Protein AF-A0A7R9AI37-F1 (afdb_monomer_lite)

Organism: NCBI:txid69355

pLDDT: mean 87.1, std 15.14, range [28.59, 98.81]

Sequence (364 aa):
PASNDGCPVKKADFKEEAVKATQALQNLEFDSGKSTIRAEGQAKLDAAASIIKANTGKYMISGHTDNTGSAALNQKLSQARAQAVVKALESRGVESGRLLAKGFGSSKPIADNKTAEGKQQNRRVEVGALSDEEYQQNMVAPSTKPALYNVNMAKKKIQRFKENETFKHLFQPNREDILSGFSLKSKWNKAVFKNDFPIILELGCGKGEYTIEMAKKHPEYNFIGIDLKGARLWRGAKSVQEESLKNVAFIRTQIELIEYLFFEQEISEIWITFPDPQIKYRRAKHRLTHPFFLEKYKKILKTDGVIHLKTDSDFLYGYTHGIIQEKNYTVLLTSHNIYHPDAKNIPEYVTEIKTFYENKFLSK

Secondary structure (DSSP, 8-state):
--SSTT-------HHHHHHHHHHHTTT--B-TTS-PBPGGGHHHHHHHHHHHHTS--EEEEEE---S-S-HHHHHHHHHHHHHHHHHHHHTTT--TTSEEEEE-TTSS-SS-TTSHHHHHHHS-EEEEEE-HHHHHHHHSS-S---S---HHHHHHHHHHHHHHTT-TTEE---HHHHHHH-TTTTTHIIIIISS-PPEEEEET-TTTHHHHHHHHH-TTSEEEEE-S-HHHHHHHHHHHHHTT-SSEEEE-S-GGGHHHHS-TT-EEEEEEES-----SGGGGGGSTTSHHHHHHHHHHEEEEEEEEEE-S-HHHHHHHHHHHHHTT---S---S-TT-TT-TTS-HHHHH---HHHHHHHT-

Radius of gyration: 26.37 Å; chains: 1; bounding box: 70×53×73 Å

InterPro domains:
  IPR003358 tRNA (guanine-N-7) methyltransferase, Trmb type [PF02390] (198-363)
  IPR003358 tRNA (guanine-N-7) methyltransferase, Trmb type [PS51625] (154-364)
  IPR003358 tRNA (guanine-N-7) methyltransferase, Trmb type [TIGR00091] (184-355)
  IPR006664 Outer membrane protein, bacterial [PR01021] (30-52)
  IPR006664 Outer membrane protein, bacterial [PR01021] (59-74)
  IPR006664 Outer membrane protein, bacterial [PR01021] (74-90)
  IPR006665 OmpA-like domain [PF00691] (30-123)
  IPR006665 OmpA-like domain [PS51123] (17-133)
  IPR006665 OmpA-like domain [cd07185] (27-127)
  IPR006690 Outer membrane protein, OmpA-like, conserved site [PS01068] (61-105)
  IPR029063 S-adenosyl-L-methionine-dependent methyltransferase superfamily [G3DSA:3.40.50.150] (155-364)
  IPR029063 S-adenosyl-L-methionine-dependent methyltransferase superfamily [SSF53335] (195-344)
  IPR036737 OmpA-like domain superfamily [G3DSA:3.30.1330.60] (9-137)
  IPR036737 OmpA-like domain superfamily [SSF103088] (23-127)
  IPR050330 Bacterial Outer Membrane Structural/Functional [PTHR30329] (30-127)
  IPR055361 tRNA (guanine-N(7)-)-methyltransferase TrmB, bacteria [MF_01057] (159-364)

Structure (mmCIF, N/CA/C/O backbone):
data_AF-A0A7R9AI37-F1
#
_entry.id   AF-A0A7R9AI37-F1
#
loop_
_atom_site.group_PDB
_atom_site.id
_atom_site.type_symbol
_atom_site.label_atom_id
_atom_site.label_alt_id
_atom_site.label_comp_id
_atom_site.label_asym_id
_atom_site.label_entity_id
_atom_site.label_seq_id
_atom_site.pdbx_PDB_ins_code
_atom_site.Cartn_x
_atom_site.Cartn_y
_atom_site.Cartn_z
_atom_site.occupancy
_atom_site.B_iso_or_equiv
_atom_site.auth_seq_id
_atom_site.auth_comp_id
_atom_site.auth_asym_id
_atom_site.auth_atom_id
_atom_site.pdbx_PDB_model_num
ATOM 1 N N . PRO A 1 1 ? -42.302 20.512 21.696 1.00 38.81 1 PRO A N 1
ATOM 2 C CA . PRO A 1 1 ? -43.107 19.752 22.684 1.00 38.81 1 PRO A CA 1
ATOM 3 C C . PRO A 1 1 ? -43.599 20.685 23.795 1.00 38.81 1 PRO A C 1
ATOM 5 O O . PRO A 1 1 ? -42.813 21.496 24.274 1.00 38.81 1 PRO A O 1
ATOM 8 N N . ALA A 1 2 ? -44.879 20.592 24.162 1.00 43.53 2 ALA A N 1
ATOM 9 C CA . ALA A 1 2 ? -45.576 21.454 25.126 1.00 43.53 2 ALA A CA 1
ATOM 10 C C . ALA A 1 2 ? -45.174 21.215 26.602 1.00 43.53 2 ALA A C 1
ATOM 12 O O . ALA A 1 2 ? -45.991 21.355 27.500 1.00 43.53 2 ALA A O 1
ATOM 13 N N . SER A 1 3 ? -43.927 20.813 26.857 1.00 55.19 3 SER A N 1
ATOM 14 C CA . SER A 1 3 ? -43.455 20.379 28.176 1.00 55.19 3 SER A CA 1
ATOM 15 C C . SER A 1 3 ? -42.359 21.271 28.773 1.00 55.19 3 SER A C 1
ATOM 17 O O . SER A 1 3 ? -41.694 20.832 29.704 1.00 55.19 3 SER A O 1
ATOM 19 N N . ASN A 1 4 ? -42.093 22.464 28.215 1.00 50.12 4 ASN A N 1
ATOM 20 C CA . ASN A 1 4 ? -41.015 23.344 28.701 1.00 50.12 4 ASN A CA 1
ATOM 21 C C . ASN A 1 4 ? -41.246 24.855 28.463 1.00 50.12 4 ASN A C 1
ATOM 23 O O . ASN A 1 4 ? -40.293 25.562 28.141 1.00 50.12 4 ASN A O 1
ATOM 27 N N . ASP A 1 5 ? -42.495 25.334 28.532 1.00 56.25 5 ASP A N 1
ATOM 28 C CA . ASP A 1 5 ? -42.861 26.771 28.551 1.00 56.25 5 ASP A CA 1
ATOM 29 C C . ASP A 1 5 ? -42.074 27.693 27.598 1.00 56.25 5 ASP A C 1
ATOM 31 O O . ASP A 1 5 ? -41.648 28.787 27.957 1.00 56.25 5 ASP A O 1
ATOM 35 N N . GLY A 1 6 ? -41.822 27.245 26.363 1.00 50.06 6 GLY A N 1
ATOM 36 C CA . GLY A 1 6 ? -41.127 28.052 25.352 1.00 50.06 6 GLY A CA 1
ATOM 37 C C . GLY A 1 6 ? -39.654 28.374 25.651 1.00 50.06 6 GLY A C 1
ATOM 38 O O . GLY A 1 6 ? -39.009 29.026 24.831 1.00 50.06 6 GLY A O 1
ATOM 39 N N . CYS A 1 7 ? -39.080 27.888 26.756 1.00 43.91 7 CYS A N 1
ATOM 40 C CA . CYS A 1 7 ? -37.650 27.992 27.023 1.00 43.91 7 CYS A CA 1
ATOM 41 C C . CYS A 1 7 ? -36.895 26.964 26.161 1.00 43.91 7 CYS A C 1
ATOM 43 O O . CYS A 1 7 ? -37.205 25.766 26.235 1.00 43.91 7 CYS A O 1
ATOM 45 N N . PRO A 1 8 ? -35.890 27.369 25.356 1.00 46.00 8 PRO A N 1
ATOM 46 C CA . PRO A 1 8 ? -35.072 26.414 24.622 1.00 46.00 8 PRO A CA 1
ATOM 47 C C . PRO A 1 8 ? -34.453 25.440 25.625 1.00 46.00 8 PRO A C 1
ATOM 49 O O . PRO A 1 8 ? -33.781 25.859 26.568 1.00 46.00 8 PRO A O 1
ATOM 52 N N . VAL A 1 9 ? -34.706 24.139 25.440 1.00 47.88 9 VAL A N 1
ATOM 53 C CA . VAL A 1 9 ? -34.041 23.078 26.207 1.00 47.88 9 VAL A CA 1
ATOM 54 C C . VAL A 1 9 ? -32.547 23.368 26.117 1.00 47.88 9 VAL A C 1
ATOM 56 O O . VAL A 1 9 ? -31.990 23.338 25.016 1.00 47.88 9 VAL A O 1
ATOM 59 N N . LYS A 1 10 ? -31.915 23.734 27.243 1.00 46.91 10 LYS A N 1
ATOM 60 C CA . LYS A 1 10 ? -30.469 23.974 27.287 1.00 46.91 10 LYS A CA 1
ATOM 61 C C . LYS A 1 10 ? -29.814 22.726 26.712 1.00 46.91 10 LYS A C 1
ATOM 63 O O . LYS A 1 10 ? -29.922 21.652 27.300 1.00 46.91 10 LYS A O 1
ATOM 68 N N . LYS A 1 11 ? -29.196 22.850 25.533 1.00 51.25 11 LYS A N 1
ATOM 69 C CA . LYS A 1 11 ? -28.395 21.768 24.959 1.00 51.25 11 LYS A CA 1
ATOM 70 C C . LYS A 1 11 ? -27.376 21.382 26.026 1.00 51.25 11 LYS A C 1
ATOM 72 O O . LYS A 1 11 ? -26.639 22.252 26.484 1.00 51.25 11 LYS A O 1
ATOM 77 N N . ALA A 1 12 ? -27.401 20.122 26.455 1.00 60.91 12 ALA A N 1
ATOM 78 C CA . ALA A 1 12 ? -26.495 19.631 27.481 1.00 60.91 12 ALA A CA 1
ATOM 79 C C . ALA A 1 12 ? -25.046 19.921 27.063 1.00 60.91 12 ALA A C 1
ATOM 81 O O . ALA A 1 12 ? -24.678 19.663 25.910 1.00 60.91 12 ALA A O 1
ATOM 82 N N . ASP A 1 13 ? -24.241 20.477 27.974 1.00 78.94 13 ASP A N 1
ATOM 83 C CA . ASP A 1 13 ? -22.815 20.662 27.724 1.00 78.94 13 ASP A CA 1
ATOM 84 C C . ASP A 1 13 ? -22.184 19.275 27.596 1.00 78.94 13 ASP A C 1
ATOM 86 O O . ASP A 1 13 ? -22.127 18.486 28.541 1.00 78.94 13 ASP A O 1
ATOM 90 N N . PHE A 1 14 ? -21.722 18.957 26.392 1.00 82.62 14 PHE A N 1
ATOM 91 C CA . PHE A 1 14 ? -21.169 17.651 26.076 1.00 82.62 14 PHE A CA 1
ATOM 92 C C . PHE A 1 14 ? -19.948 17.309 26.946 1.00 82.62 14 PHE A C 1
ATOM 94 O O . PHE A 1 14 ? -19.670 16.121 27.120 1.00 82.62 14 PHE A O 1
ATOM 101 N N . LYS A 1 15 ? -19.261 18.303 27.539 1.00 87.44 15 LYS A N 1
ATOM 102 C CA . LYS A 1 15 ? -18.198 18.086 28.535 1.00 87.44 15 LYS A CA 1
ATOM 103 C C . LYS A 1 15 ? -18.737 17.541 29.854 1.00 87.44 15 LYS A C 1
ATOM 105 O O . LYS A 1 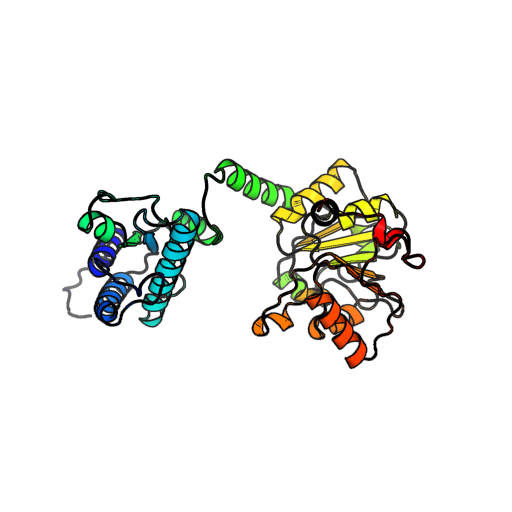15 ? -18.172 16.582 30.376 1.00 87.44 15 LYS A O 1
ATOM 110 N N . GLU A 1 16 ? -19.833 18.092 30.367 1.00 89.38 16 GLU A N 1
ATOM 111 C CA . GLU A 1 16 ? -20.480 17.585 31.583 1.00 89.38 16 GLU A CA 1
ATOM 112 C C . GLU A 1 16 ? -21.036 16.173 31.366 1.00 89.38 16 GLU A C 1
ATOM 114 O O . GLU A 1 16 ? -20.863 15.291 32.209 1.00 89.38 16 GLU A O 1
ATOM 119 N N . GLU A 1 17 ? -21.629 15.916 30.198 1.00 91.44 17 GLU A N 1
ATOM 120 C CA . GLU A 1 17 ? -22.128 14.580 29.851 1.00 91.44 17 GLU A CA 1
ATOM 121 C C . GLU A 1 17 ? -20.995 13.546 29.727 1.00 91.44 17 GLU A C 1
ATOM 123 O O . GLU A 1 17 ? -21.189 12.378 30.059 1.00 91.44 17 GLU A O 1
ATOM 128 N N . ALA A 1 18 ? -19.780 13.955 29.338 1.00 92.62 18 ALA A N 1
ATOM 129 C CA . ALA A 1 18 ? -18.610 13.071 29.357 1.00 92.62 18 ALA A CA 1
ATOM 130 C C . ALA A 1 18 ? -18.274 12.600 30.785 1.00 92.62 18 ALA A C 1
ATOM 132 O O . ALA A 1 18 ? -17.989 11.421 31.019 1.00 92.62 18 ALA A O 1
ATOM 133 N N . VAL A 1 19 ? -18.354 13.511 31.760 1.00 92.44 19 VAL A N 1
ATOM 134 C CA . VAL A 1 19 ? -18.116 13.201 33.177 1.00 92.44 19 VAL A CA 1
ATOM 135 C C . VAL A 1 19 ? -19.189 12.246 33.700 1.00 92.44 19 VAL A C 1
ATOM 137 O O . VAL A 1 19 ? -18.852 11.221 34.295 1.00 92.44 19 VAL A O 1
ATOM 140 N N . LYS A 1 20 ? -20.468 12.511 33.408 1.00 94.38 20 LYS A N 1
ATOM 141 C CA . LYS A 1 20 ? -21.580 11.623 33.794 1.00 94.38 20 LYS A CA 1
ATOM 142 C C . LYS A 1 20 ? -21.456 10.239 33.151 1.00 94.38 20 LYS A C 1
ATOM 144 O O . LYS A 1 20 ? -21.641 9.227 33.823 1.00 94.38 20 LYS A O 1
ATOM 149 N N . ALA A 1 21 ? -21.080 10.166 31.872 1.00 94.62 21 ALA A N 1
ATOM 150 C CA . ALA A 1 21 ? -20.860 8.896 31.181 1.00 94.62 21 ALA A CA 1
ATOM 151 C C . ALA A 1 21 ? -19.686 8.112 31.791 1.00 94.62 21 ALA A C 1
ATOM 153 O O . ALA A 1 21 ? -19.765 6.894 31.940 1.00 94.62 21 ALA A O 1
ATOM 154 N N . THR A 1 22 ? -18.619 8.802 32.205 1.00 95.06 22 THR A N 1
ATOM 155 C CA . THR A 1 22 ? -17.500 8.187 32.935 1.00 95.06 22 THR A CA 1
ATOM 156 C C . THR A 1 22 ? -17.957 7.594 34.267 1.00 95.06 22 THR A C 1
ATOM 158 O O . THR A 1 22 ? -17.613 6.457 34.581 1.00 95.06 22 THR A O 1
ATOM 161 N N . GLN A 1 23 ? -18.772 8.327 35.029 1.00 93.88 23 GLN A N 1
ATOM 162 C CA . GLN A 1 23 ? -19.344 7.843 36.288 1.00 93.88 23 GLN A CA 1
ATOM 163 C C . GLN A 1 23 ? -20.250 6.624 36.067 1.00 93.88 23 GLN A C 1
ATOM 165 O O . GLN A 1 23 ? -20.144 5.644 36.800 1.00 93.88 23 GLN A O 1
ATOM 170 N N . ALA A 1 24 ? -21.072 6.627 35.014 1.00 94.88 24 ALA A N 1
ATOM 171 C CA . ALA A 1 24 ? -21.914 5.483 34.665 1.00 94.88 24 ALA A CA 1
ATOM 172 C C . ALA A 1 24 ? -21.097 4.212 34.355 1.00 94.88 24 ALA A C 1
ATOM 174 O O . ALA A 1 24 ? -21.513 3.107 34.699 1.00 94.88 24 ALA A O 1
ATOM 175 N N . LEU A 1 25 ? -19.913 4.359 33.748 1.00 94.88 25 LEU A N 1
ATOM 176 C CA . LEU A 1 25 ? -18.995 3.256 33.437 1.00 94.88 25 LEU A CA 1
ATOM 177 C C . LEU A 1 25 ? -18.036 2.902 34.587 1.00 94.88 25 LEU A C 1
ATOM 179 O O . LEU A 1 25 ? -17.176 2.031 34.422 1.00 94.88 25 LEU A O 1
ATOM 183 N N . GLN A 1 26 ? -18.159 3.538 35.754 1.00 91.31 26 GLN A N 1
ATOM 184 C CA . GLN A 1 26 ? -17.303 3.242 36.898 1.00 91.31 26 GLN A CA 1
ATOM 185 C C . GLN A 1 26 ? -17.434 1.765 37.290 1.00 91.31 26 GLN A C 1
ATOM 187 O O . GLN A 1 26 ? -18.536 1.219 37.352 1.00 91.31 26 GLN A O 1
ATOM 192 N N . ASN A 1 27 ? -16.310 1.095 37.563 1.00 87.56 27 ASN A N 1
ATOM 193 C CA . ASN A 1 27 ? -16.265 -0.343 37.859 1.00 87.56 27 ASN A CA 1
ATOM 194 C C . ASN A 1 27 ? -16.910 -1.203 36.752 1.00 87.56 27 ASN A C 1
ATOM 196 O O . ASN A 1 27 ? -17.620 -2.166 37.046 1.00 87.56 27 ASN A O 1
ATOM 200 N N . LEU A 1 28 ? -16.752 -0.823 35.480 1.00 91.25 28 LEU A N 1
ATOM 201 C CA . LEU A 1 28 ? -17.080 -1.701 34.360 1.00 91.25 28 LEU A CA 1
ATOM 202 C C . LEU A 1 28 ? -16.057 -2.840 34.300 1.00 91.25 28 LEU A C 1
ATOM 204 O O . LEU A 1 28 ? -14.867 -2.612 34.077 1.00 91.25 28 LEU A O 1
ATOM 208 N N . GLU A 1 29 ? -16.529 -4.068 34.489 1.00 87.81 29 GLU A N 1
ATOM 209 C CA . GLU A 1 29 ? -15.662 -5.238 34.548 1.00 87.81 29 GLU A CA 1
ATOM 210 C C . GLU A 1 29 ? -15.545 -5.976 33.215 1.00 87.81 29 GLU A C 1
ATOM 212 O O . GLU A 1 29 ? -16.460 -6.014 32.387 1.00 87.81 29 GLU A O 1
ATOM 217 N N . PHE A 1 30 ? -14.391 -6.616 33.045 1.00 87.56 30 PHE A N 1
ATOM 218 C CA . PHE A 1 30 ? -14.067 -7.450 31.900 1.00 87.56 30 PHE A CA 1
ATOM 219 C C . PHE A 1 30 ? -13.603 -8.820 32.380 1.00 87.56 30 PHE A C 1
ATOM 221 O O . PHE A 1 30 ? -13.006 -8.936 33.453 1.00 87.56 30 PHE A O 1
ATOM 228 N N . ASP A 1 31 ? -13.786 -9.842 31.550 1.00 79.62 31 ASP A N 1
ATOM 229 C CA . ASP A 1 31 ? -13.183 -11.148 31.800 1.00 79.62 31 ASP A CA 1
ATOM 230 C C . ASP A 1 31 ? -11.658 -11.039 31.970 1.00 79.62 31 ASP A C 1
ATOM 232 O O . ASP A 1 31 ? -10.987 -10.219 31.326 1.00 79.62 31 ASP A O 1
ATOM 236 N N . SER A 1 32 ? -11.097 -11.889 32.835 1.00 73.44 32 SER A N 1
ATOM 237 C CA . SER A 1 32 ? -9.669 -11.860 33.165 1.00 73.44 32 SER A CA 1
ATOM 238 C C . SER A 1 32 ? -8.804 -11.978 31.906 1.00 73.44 32 SER A C 1
ATOM 240 O O . SER A 1 32 ? -9.003 -12.864 31.074 1.00 73.44 32 SER A O 1
ATOM 242 N N . GLY A 1 33 ? -7.873 -11.033 31.732 1.00 72.00 33 GLY A N 1
ATOM 243 C CA . GLY A 1 33 ? -6.993 -10.947 30.560 1.00 72.00 33 GLY A CA 1
ATOM 244 C C . GLY A 1 33 ? -7.689 -10.640 29.223 1.00 72.00 33 GLY A C 1
ATOM 245 O O . GLY A 1 33 ? -7.025 -10.629 28.185 1.00 72.00 33 GLY A O 1
ATOM 246 N N . LYS A 1 34 ? -9.001 -10.378 29.215 1.00 82.19 34 LYS A N 1
ATOM 247 C CA . LYS A 1 34 ? -9.811 -10.186 28.005 1.00 82.19 34 LYS A CA 1
ATOM 248 C C . LYS A 1 34 ? -10.433 -8.786 27.941 1.00 82.19 34 LYS A C 1
ATOM 250 O O . LYS A 1 34 ? -10.387 -7.986 28.882 1.00 82.19 34 LYS A O 1
ATOM 255 N N . SER A 1 35 ? -10.999 -8.488 26.772 1.00 85.19 35 SER A N 1
ATOM 256 C CA . SER A 1 35 ? -11.809 -7.296 26.493 1.00 85.19 35 SER A CA 1
ATOM 257 C C . SER A 1 35 ? -13.310 -7.591 26.430 1.00 85.19 35 SER A C 1
ATOM 259 O O . SER A 1 35 ? -14.076 -6.723 26.026 1.00 85.19 35 SER A O 1
ATOM 261 N N . THR A 1 36 ? -13.729 -8.804 26.791 1.00 87.69 36 THR A N 1
ATOM 262 C CA . THR A 1 36 ? -15.144 -9.172 26.912 1.00 87.69 36 THR A CA 1
ATOM 263 C C . THR A 1 36 ? -15.726 -8.470 28.132 1.00 87.69 36 THR A C 1
ATOM 265 O O . THR A 1 36 ? -15.213 -8.665 29.232 1.00 87.69 36 THR A O 1
ATOM 268 N N . ILE A 1 37 ? -16.744 -7.632 27.932 1.00 90.31 37 ILE A N 1
ATOM 269 C CA . ILE A 1 37 ? -17.469 -6.953 29.015 1.00 90.31 37 ILE A CA 1
ATOM 270 C C . ILE A 1 37 ? -18.396 -7.976 29.673 1.00 90.31 37 ILE A C 1
ATOM 272 O O . ILE A 1 37 ? -19.094 -8.701 28.962 1.00 90.31 37 ILE A O 1
ATOM 276 N N . ARG A 1 38 ? -18.399 -8.041 31.007 1.00 90.88 38 ARG A N 1
ATOM 277 C CA . ARG A 1 38 ? -19.261 -8.977 31.744 1.00 90.88 38 ARG A CA 1
ATOM 278 C C . ARG A 1 38 ? -20.743 -8.591 31.654 1.00 90.88 38 ARG A C 1
ATOM 280 O O . ARG A 1 38 ? -21.079 -7.445 31.344 1.00 90.88 38 ARG A O 1
ATOM 287 N N . ALA A 1 39 ? -21.637 -9.543 31.916 1.00 89.25 39 ALA A N 1
ATOM 288 C CA . ALA A 1 39 ? -23.084 -9.346 31.790 1.00 89.25 39 ALA A CA 1
ATOM 289 C C . ALA A 1 39 ? -23.614 -8.253 32.739 1.00 89.25 39 ALA A C 1
ATOM 291 O O . ALA A 1 39 ? -24.475 -7.459 32.367 1.00 89.25 39 ALA A O 1
ATOM 292 N N . GLU A 1 40 ? -23.022 -8.125 33.923 1.00 89.00 40 GLU A N 1
ATOM 293 C CA . GLU A 1 40 ? -23.348 -7.109 34.927 1.00 89.00 40 GLU A CA 1
ATOM 294 C C . GLU A 1 40 ? -23.033 -5.682 34.435 1.00 89.00 40 GLU A C 1
ATOM 296 O O . GLU A 1 40 ? -23.564 -4.697 34.947 1.00 89.00 40 GLU A O 1
ATOM 301 N N . GLY A 1 41 ? -22.182 -5.549 33.410 1.00 90.81 41 GLY A N 1
ATOM 302 C CA . GLY A 1 41 ? -21.830 -4.275 32.789 1.00 90.81 41 GLY A CA 1
ATOM 303 C C . GLY A 1 41 ? -22.871 -3.729 31.806 1.00 90.81 41 GLY A C 1
ATOM 304 O O . GLY A 1 41 ? -22.742 -2.577 31.392 1.00 90.81 41 GLY A O 1
ATOM 305 N N . GLN A 1 42 ? -23.893 -4.506 31.418 1.00 91.56 42 GLN A N 1
ATOM 306 C CA . GLN A 1 42 ? -24.847 -4.083 30.381 1.00 91.56 42 GLN A CA 1
ATOM 307 C C . GLN A 1 42 ? -25.667 -2.854 30.806 1.00 91.56 42 GLN A C 1
ATOM 309 O O . GLN A 1 42 ? -25.714 -1.886 30.050 1.00 91.56 42 GLN A O 1
ATOM 314 N N . ALA A 1 43 ? -26.185 -2.821 32.040 1.00 94.19 43 ALA A N 1
ATOM 315 C CA . ALA A 1 43 ? -26.947 -1.674 32.554 1.00 94.19 43 ALA A CA 1
ATOM 316 C C . ALA A 1 43 ? -26.111 -0.378 32.605 1.00 94.19 43 ALA A C 1
ATOM 318 O O . ALA A 1 43 ? -26.608 0.716 32.335 1.00 94.19 43 ALA A O 1
ATOM 319 N N . LYS A 1 44 ? -24.806 -0.496 32.889 1.00 96.62 44 LYS A N 1
ATOM 320 C CA . LYS A 1 44 ? -23.865 0.638 32.877 1.00 96.62 44 LYS A CA 1
ATOM 321 C C . LYS A 1 44 ? -23.674 1.199 31.471 1.00 96.62 44 LYS A C 1
ATOM 323 O O . LYS A 1 44 ? -23.647 2.413 31.278 1.00 96.62 44 LYS A O 1
ATOM 328 N N . LEU A 1 45 ? -23.565 0.311 30.483 1.00 97.06 45 LEU A N 1
ATOM 329 C CA . LEU A 1 45 ? -23.477 0.688 29.074 1.00 97.06 45 LEU A CA 1
ATOM 330 C C . LEU A 1 45 ? -24.779 1.333 28.577 1.00 97.06 45 LEU A C 1
ATOM 332 O O . LEU A 1 45 ? -24.710 2.280 27.798 1.00 97.06 45 LEU A O 1
ATOM 336 N N . ASP A 1 46 ? -25.944 0.867 29.039 1.00 96.88 46 ASP A N 1
ATOM 337 C CA . ASP A 1 46 ? -27.247 1.466 28.711 1.00 96.88 46 ASP A CA 1
ATOM 338 C C . ASP A 1 46 ? -27.352 2.904 29.243 1.00 96.88 46 ASP A C 1
ATOM 340 O O . ASP A 1 46 ? -27.732 3.823 28.506 1.00 96.88 46 ASP A O 1
ATOM 344 N N . ALA A 1 47 ? -26.942 3.122 30.498 1.00 96.75 47 ALA A N 1
ATOM 345 C CA . ALA A 1 47 ? -26.899 4.445 31.115 1.00 96.75 47 ALA A CA 1
ATOM 346 C C . ALA A 1 47 ? -25.926 5.379 30.375 1.00 96.75 47 ALA A C 1
ATOM 348 O O . ALA A 1 47 ? -26.303 6.482 29.977 1.00 96.75 47 ALA A O 1
ATOM 349 N N . ALA A 1 48 ? -24.700 4.916 30.109 1.00 97.12 48 ALA A N 1
ATOM 350 C CA . ALA A 1 48 ? -23.698 5.695 29.384 1.00 97.12 48 ALA A CA 1
ATOM 351 C C . ALA A 1 48 ? -24.145 6.039 27.951 1.00 97.12 48 ALA A C 1
ATOM 353 O O . ALA A 1 48 ? -23.968 7.172 27.504 1.00 97.12 48 ALA A O 1
ATOM 354 N N . ALA A 1 49 ? -24.768 5.099 27.234 1.00 96.69 49 ALA A N 1
ATOM 355 C CA . ALA A 1 49 ? -25.303 5.354 25.898 1.00 96.69 49 ALA A CA 1
ATOM 356 C C . ALA A 1 49 ? -26.430 6.394 25.922 1.00 96.69 49 ALA A C 1
ATOM 358 O O . ALA A 1 49 ? -26.486 7.252 25.044 1.00 96.69 49 ALA A O 1
ATOM 359 N N . SER A 1 50 ? -27.314 6.346 26.920 1.00 95.88 50 SER A N 1
ATOM 360 C CA . SER A 1 50 ? -28.396 7.326 27.078 1.00 95.88 50 SER A CA 1
ATOM 361 C C . SER A 1 50 ? -27.853 8.737 27.315 1.00 95.88 50 SER A C 1
ATOM 363 O O . SER A 1 50 ? -28.287 9.676 26.652 1.00 95.88 50 SER A O 1
ATOM 365 N N . ILE A 1 51 ? -26.835 8.862 28.170 1.00 95.44 51 ILE A N 1
ATOM 366 C CA . ILE A 1 51 ? -26.118 10.115 28.444 1.00 95.44 51 ILE A CA 1
ATOM 367 C C . ILE A 1 51 ? -25.479 10.679 27.164 1.00 95.44 51 ILE A C 1
ATOM 369 O O . ILE A 1 51 ? -25.712 11.827 26.791 1.00 95.44 51 ILE A O 1
ATOM 373 N N . ILE A 1 52 ? -24.724 9.859 26.427 1.00 94.50 52 ILE A N 1
ATOM 374 C CA . ILE A 1 52 ? -24.018 10.298 25.209 1.00 94.50 52 ILE A CA 1
ATOM 375 C C . ILE A 1 52 ? -24.999 10.715 24.097 1.00 94.50 52 ILE A C 1
ATOM 377 O O . ILE A 1 52 ? -24.734 11.659 23.344 1.00 94.50 52 ILE A O 1
ATOM 381 N N . LYS A 1 53 ? -26.149 10.038 23.995 1.00 94.19 53 LYS A N 1
ATOM 382 C CA . LYS A 1 53 ? -27.202 10.362 23.019 1.00 94.19 53 LYS A CA 1
ATOM 383 C C . LYS A 1 53 ? -27.943 11.668 23.322 1.00 94.19 53 LYS A C 1
ATOM 385 O O . LYS A 1 53 ? -28.587 12.190 22.418 1.00 94.19 53 LYS A O 1
ATOM 390 N N . ALA A 1 54 ? -27.840 12.218 24.534 1.00 90.81 54 ALA A N 1
ATOM 391 C CA . ALA A 1 54 ? -28.534 13.451 24.920 1.00 90.81 54 ALA A CA 1
ATOM 392 C C . ALA A 1 54 ? -28.001 14.716 24.213 1.00 90.81 54 ALA A C 1
ATOM 394 O O . ALA A 1 54 ? -28.609 15.782 24.289 1.00 90.81 54 ALA A O 1
ATOM 395 N N . ASN A 1 55 ? -26.869 14.613 23.516 1.00 89.00 55 ASN A N 1
ATOM 396 C CA . ASN A 1 55 ? -26.287 15.685 22.712 1.00 89.00 55 ASN A CA 1
ATOM 397 C C . ASN A 1 55 ? -25.677 15.122 21.415 1.00 89.00 55 ASN A C 1
ATOM 399 O O . ASN A 1 55 ? -25.795 13.929 21.136 1.00 89.00 55 ASN A O 1
ATOM 403 N N . THR A 1 56 ? -25.021 15.978 20.625 1.00 87.75 56 THR A N 1
ATOM 404 C CA . THR A 1 56 ? -24.350 15.636 19.353 1.00 87.75 56 THR A CA 1
ATOM 405 C C . THR A 1 56 ? -22.819 15.709 19.431 1.00 87.75 56 THR A C 1
ATOM 407 O O . THR A 1 56 ? -22.141 15.651 18.409 1.00 87.75 56 THR A O 1
ATOM 410 N N . GLY A 1 57 ? -22.259 15.857 20.632 1.00 89.81 57 GLY A N 1
ATOM 411 C CA . GLY A 1 57 ? -20.826 15.968 20.880 1.00 89.81 57 GLY A CA 1
ATOM 412 C C . GLY A 1 57 ? -20.061 14.693 20.537 1.00 89.81 57 GLY A C 1
ATOM 413 O O . GLY A 1 57 ? -20.635 13.605 20.410 1.00 89.81 57 GLY A O 1
ATOM 414 N N . LYS A 1 58 ? -18.747 14.837 20.388 1.00 92.38 58 LYS A N 1
ATOM 415 C CA . LYS A 1 58 ? -17.832 13.746 20.052 1.00 92.38 58 LYS A CA 1
ATOM 416 C C . LYS A 1 58 ? -17.015 13.359 21.277 1.00 92.38 58 LYS A C 1
ATOM 418 O O . LYS A 1 58 ? -16.672 14.214 22.092 1.00 92.38 58 LYS A O 1
ATOM 423 N N . TYR A 1 59 ? -16.704 12.074 21.400 1.00 94.94 59 TYR A N 1
ATOM 424 C CA . TYR A 1 59 ? -16.153 11.503 22.621 1.00 94.94 59 TYR A CA 1
ATOM 425 C C . TYR A 1 59 ? -14.996 10.538 22.366 1.00 94.94 59 TYR A C 1
ATOM 427 O O . TYR A 1 59 ? -14.998 9.751 21.419 1.00 94.94 59 TYR A O 1
ATOM 435 N N . MET A 1 60 ? -14.017 10.560 23.266 1.00 95.31 60 MET A N 1
ATOM 436 C CA . MET A 1 60 ? -12.962 9.562 23.385 1.00 95.31 60 MET A CA 1
ATOM 437 C C . MET A 1 60 ? -13.299 8.587 24.510 1.00 95.31 60 MET A C 1
ATOM 439 O O . MET A 1 60 ? -13.417 8.988 25.665 1.00 95.31 60 MET A O 1
ATOM 443 N N . ILE A 1 61 ? -13.353 7.301 24.188 1.00 96.88 61 ILE A N 1
ATOM 444 C CA . ILE A 1 61 ? -13.398 6.207 25.150 1.00 96.88 61 ILE A CA 1
ATOM 445 C C . ILE A 1 61 ? -11.963 5.778 25.459 1.00 96.88 61 ILE A C 1
ATOM 447 O O . ILE A 1 61 ? -11.253 5.233 24.607 1.00 96.88 61 ILE A O 1
ATOM 451 N N . SER A 1 62 ? -11.536 6.035 26.690 1.00 95.06 62 SER A N 1
ATOM 452 C CA . SER A 1 62 ? -10.173 5.812 27.164 1.00 95.06 62 SER A CA 1
ATOM 453 C C . SER A 1 62 ? -10.111 4.575 28.051 1.00 95.06 62 SER A C 1
ATOM 455 O O . SER A 1 62 ? -10.762 4.520 29.087 1.00 95.06 62 SER A O 1
ATOM 457 N N . GLY A 1 63 ? -9.338 3.566 27.653 1.00 94.19 63 GLY A N 1
ATOM 458 C CA . GLY A 1 63 ? -9.126 2.351 28.444 1.00 94.19 63 GLY A CA 1
ATOM 459 C C . GLY A 1 63 ? -7.834 2.419 29.257 1.00 94.19 63 GLY A C 1
ATOM 460 O O . GLY A 1 63 ? -6.789 2.802 28.724 1.00 94.19 63 GLY A O 1
ATOM 461 N N . HIS A 1 64 ? -7.877 1.971 30.510 1.00 93.50 64 HIS A N 1
ATOM 462 C CA . HIS A 1 64 ? -6.729 1.939 31.420 1.00 93.50 64 HIS A CA 1
ATOM 463 C C . HIS A 1 64 ? -6.550 0.548 32.050 1.00 93.50 64 HIS A C 1
ATOM 465 O O . HIS A 1 64 ? -7.493 -0.241 32.155 1.00 93.50 64 HIS A O 1
ATOM 471 N N . THR A 1 65 ? -5.317 0.220 32.428 1.00 90.06 65 THR A N 1
ATOM 472 C CA . THR A 1 65 ? -4.986 -0.980 33.208 1.00 90.06 65 THR A CA 1
ATOM 473 C C . THR A 1 65 ? -4.223 -0.588 34.467 1.00 90.06 65 THR A C 1
ATOM 475 O O . THR A 1 65 ? -3.621 0.484 34.530 1.00 90.06 65 THR A O 1
ATOM 478 N N . ASP A 1 66 ? -4.176 -1.490 35.444 1.00 88.69 66 ASP A N 1
ATOM 479 C CA . ASP A 1 66 ? -3.145 -1.436 36.479 1.00 88.69 66 ASP A CA 1
ATOM 480 C C . ASP A 1 66 ? -1.757 -1.793 35.908 1.00 88.69 66 ASP A C 1
ATOM 482 O O . ASP A 1 66 ? -1.610 -2.081 34.713 1.00 88.69 66 ASP A O 1
ATOM 486 N N . ASN A 1 67 ? -0.726 -1.727 36.749 1.00 90.19 67 ASN A N 1
ATOM 487 C CA . ASN A 1 67 ? 0.667 -1.969 36.366 1.00 90.19 67 ASN A CA 1
ATOM 488 C C . ASN A 1 67 ? 1.076 -3.452 36.270 1.00 90.19 67 ASN A C 1
ATOM 490 O O . ASN A 1 67 ? 2.245 -3.730 36.011 1.00 90.19 67 ASN A O 1
ATOM 494 N N . THR A 1 68 ? 0.164 -4.401 36.480 1.00 87.50 68 THR A N 1
ATOM 495 C CA . THR A 1 68 ? 0.464 -5.834 36.394 1.00 87.50 68 THR A CA 1
ATOM 496 C C . THR A 1 68 ? 0.665 -6.230 34.929 1.00 87.50 68 THR A C 1
ATOM 498 O O . THR A 1 68 ? -0.131 -5.871 34.064 1.00 87.50 68 THR A O 1
ATOM 501 N N . GLY A 1 69 ? 1.726 -6.983 34.630 1.00 86.88 69 GLY A N 1
ATOM 502 C CA . GLY A 1 69 ? 2.079 -7.387 33.263 1.00 86.88 69 GLY A CA 1
ATOM 503 C C . GLY A 1 69 ? 2.935 -6.361 32.507 1.00 86.88 69 GLY A C 1
ATOM 504 O O . GLY A 1 69 ? 3.320 -5.319 33.030 1.00 86.88 69 GLY A O 1
ATOM 505 N N . SER A 1 70 ? 3.289 -6.669 31.254 1.00 90.31 70 SER A N 1
ATOM 506 C CA . SER A 1 70 ? 4.172 -5.793 30.471 1.00 90.31 70 SER A CA 1
ATOM 507 C C . SER A 1 70 ? 3.437 -4.566 29.930 1.00 90.31 70 SER A C 1
ATOM 509 O O . SER A 1 70 ? 2.277 -4.648 29.520 1.00 90.31 70 SER A O 1
ATOM 511 N N . ALA A 1 71 ? 4.142 -3.434 29.815 1.00 86.00 71 ALA A N 1
ATOM 512 C CA . ALA A 1 71 ? 3.598 -2.202 29.233 1.00 86.00 71 ALA A CA 1
ATOM 513 C C . ALA A 1 71 ? 2.984 -2.435 27.839 1.00 86.00 71 ALA A C 1
ATOM 515 O O . ALA A 1 71 ? 1.915 -1.914 27.508 1.00 86.00 71 ALA A O 1
ATOM 516 N N . ALA A 1 72 ? 3.621 -3.293 27.034 1.00 81.00 72 ALA A N 1
ATOM 517 C CA . ALA A 1 72 ? 3.087 -3.698 25.747 1.00 81.00 72 ALA A CA 1
ATOM 518 C C . ALA A 1 72 ? 1.747 -4.431 25.910 1.00 81.00 72 ALA A C 1
ATOM 520 O O . ALA A 1 72 ? 0.784 -4.078 25.228 1.00 81.00 72 ALA A O 1
ATOM 521 N N . LEU A 1 73 ? 1.650 -5.457 26.758 1.00 84.69 73 LEU A N 1
ATOM 522 C CA . LEU A 1 73 ? 0.393 -6.185 26.977 1.00 84.69 73 LEU A CA 1
ATOM 523 C C . LEU A 1 73 ? -0.713 -5.251 27.478 1.00 84.69 73 LEU A C 1
ATOM 525 O O . LEU A 1 73 ? -1.793 -5.228 26.885 1.00 84.69 73 LEU A O 1
ATOM 529 N N . ASN A 1 74 ? -0.392 -4.395 28.444 1.00 88.38 74 ASN A N 1
ATOM 530 C CA . ASN A 1 74 ? -1.302 -3.420 29.037 1.00 88.38 74 ASN A CA 1
ATOM 531 C C . ASN A 1 74 ? -1.853 -2.429 28.016 1.00 88.38 74 ASN A C 1
ATOM 533 O O . ASN A 1 74 ? -3.063 -2.187 27.975 1.00 88.38 74 ASN A O 1
ATOM 537 N N . GLN A 1 75 ? -1.022 -1.939 27.093 1.00 90.81 75 GLN A N 1
ATOM 538 C CA . GLN A 1 75 ? -1.540 -1.128 25.996 1.00 90.81 75 GLN A CA 1
ATOM 539 C C . GLN A 1 75 ? -2.495 -1.925 25.088 1.00 90.81 75 GLN A C 1
ATOM 541 O O . GLN A 1 75 ? -3.501 -1.390 24.628 1.00 90.81 75 GLN A O 1
ATOM 546 N N . LYS A 1 76 ? -2.204 -3.203 24.794 1.00 87.81 76 LYS A N 1
ATOM 547 C CA . LYS A 1 76 ? -3.081 -4.013 23.915 1.00 87.81 76 LYS A CA 1
ATOM 548 C C . LYS A 1 76 ? -4.450 -4.148 24.545 1.00 87.81 76 LYS A C 1
ATOM 550 O O . LYS A 1 76 ? -5.457 -3.990 23.866 1.00 87.81 76 LYS A O 1
ATOM 555 N N . LEU A 1 77 ? -4.431 -4.498 25.826 1.00 89.81 77 LEU A N 1
ATOM 556 C CA . LEU A 1 77 ? -5.604 -4.842 26.594 1.00 89.81 77 LEU A CA 1
ATOM 557 C C . LEU A 1 77 ? -6.487 -3.613 26.784 1.00 89.81 77 LEU A C 1
ATOM 559 O O . LEU A 1 77 ? -7.665 -3.664 26.450 1.00 89.81 77 LEU A O 1
ATOM 563 N N . SER A 1 78 ? -5.909 -2.491 27.214 1.00 93.19 78 SER A N 1
ATOM 564 C CA . SER A 1 78 ? -6.632 -1.218 27.318 1.00 93.19 78 SER A CA 1
ATOM 565 C C . SER A 1 78 ? -7.228 -0.758 25.984 1.00 93.19 78 SER A C 1
ATOM 567 O O . SER A 1 78 ? -8.388 -0.358 25.953 1.00 93.19 78 SER A O 1
ATOM 569 N N . GLN A 1 79 ? -6.487 -0.862 24.872 1.00 93.25 79 GLN A N 1
ATOM 570 C CA . GLN A 1 79 ? -7.008 -0.508 23.546 1.00 93.25 79 GLN A CA 1
ATOM 571 C C . GLN A 1 79 ? -8.181 -1.408 23.142 1.00 93.25 79 GLN A C 1
ATOM 573 O O . GLN A 1 79 ? -9.197 -0.914 22.656 1.00 93.25 79 GLN A O 1
ATOM 578 N N . ALA A 1 80 ? -8.051 -2.722 23.342 1.00 88.19 80 ALA A N 1
ATOM 579 C CA . ALA A 1 80 ? -9.103 -3.681 23.020 1.00 88.19 80 ALA A CA 1
ATOM 580 C C . ALA A 1 80 ? -10.360 -3.459 23.878 1.00 88.19 80 ALA A C 1
ATOM 582 O O . ALA A 1 80 ? -11.472 -3.553 23.367 1.00 88.19 80 ALA A O 1
ATOM 583 N N . ARG A 1 81 ? -10.194 -3.115 25.161 1.00 93.94 81 ARG A N 1
ATOM 584 C CA . ARG A 1 81 ? -11.295 -2.772 26.075 1.00 93.94 81 ARG A CA 1
ATOM 585 C C . ARG A 1 81 ? -12.014 -1.494 25.655 1.00 93.94 81 ARG A C 1
ATOM 587 O O . ARG A 1 81 ? -13.234 -1.508 25.549 1.00 93.94 81 ARG A O 1
ATOM 594 N N . ALA A 1 82 ? -11.278 -0.434 25.321 1.00 94.88 82 ALA A N 1
ATOM 595 C CA . ALA A 1 82 ? -11.870 0.796 24.797 1.00 94.88 82 ALA A CA 1
ATOM 596 C C . ALA A 1 82 ? -12.680 0.539 23.511 1.00 94.88 82 ALA A C 1
ATOM 598 O O . ALA A 1 82 ? -13.799 1.022 23.371 1.00 94.88 82 ALA A O 1
ATOM 599 N N . GLN A 1 83 ? -12.155 -0.285 22.597 1.00 92.81 83 GLN A N 1
ATOM 600 C CA . GLN A 1 83 ? -12.864 -0.680 21.373 1.00 92.81 83 GLN A CA 1
ATOM 601 C C . GLN A 1 83 ? -14.120 -1.513 21.651 1.00 92.81 83 GLN A C 1
ATOM 603 O O . GLN A 1 83 ? -15.114 -1.364 20.946 1.00 92.81 83 GLN A O 1
ATOM 608 N N . ALA A 1 84 ? -14.084 -2.394 22.654 1.00 92.31 84 ALA A N 1
ATOM 609 C CA . ALA A 1 84 ? -15.252 -3.169 23.061 1.00 92.31 84 ALA A CA 1
ATOM 610 C C . ALA A 1 84 ? -16.365 -2.261 23.601 1.00 92.31 84 ALA A C 1
ATOM 612 O O . ALA A 1 84 ? -17.524 -2.449 23.241 1.00 92.31 84 ALA A O 1
ATOM 613 N N . VAL A 1 85 ? -16.009 -1.244 24.393 1.00 95.94 85 VAL A N 1
ATOM 614 C CA . VAL A 1 85 ? -16.969 -0.253 24.898 1.00 95.94 85 VAL A CA 1
ATOM 615 C C . VAL A 1 85 ? -17.548 0.588 23.763 1.00 95.94 85 VAL A C 1
ATOM 617 O O . VAL A 1 85 ? -18.763 0.725 23.707 1.00 95.94 85 VAL A O 1
ATOM 620 N N . VAL A 1 86 ? -16.733 1.074 22.815 1.00 95.31 86 VAL A N 1
ATOM 621 C CA . VAL A 1 86 ? -17.249 1.791 21.628 1.00 95.31 86 VAL A CA 1
ATOM 622 C C . VAL A 1 86 ? -18.292 0.952 20.895 1.00 95.31 86 VAL A C 1
ATOM 624 O O . VAL A 1 86 ? -19.417 1.408 20.732 1.00 95.31 86 VAL A O 1
ATOM 627 N N . LYS A 1 87 ? -17.971 -0.302 20.556 1.00 92.19 87 LYS A N 1
ATOM 628 C CA . LYS A 1 87 ? -18.919 -1.200 19.876 1.00 92.19 87 LYS A CA 1
ATOM 629 C C . LYS A 1 87 ? -20.207 -1.411 20.665 1.00 92.19 87 LYS A C 1
ATOM 631 O O . LYS A 1 87 ? -21.283 -1.473 20.081 1.00 92.19 87 LYS A O 1
ATOM 636 N N . ALA A 1 88 ? -20.095 -1.542 21.984 1.00 94.00 88 ALA A N 1
ATOM 637 C CA . ALA A 1 88 ? -21.245 -1.743 22.851 1.00 94.00 88 ALA A CA 1
ATOM 638 C C . ALA A 1 88 ? -22.132 -0.491 22.963 1.00 94.00 88 ALA A C 1
ATOM 640 O O . ALA A 1 88 ? -23.339 -0.624 23.160 1.00 94.00 88 ALA A O 1
ATOM 641 N N . LEU A 1 89 ? -21.556 0.709 22.848 1.00 95.81 89 LEU A N 1
ATOM 642 C CA . LEU A 1 89 ? -22.294 1.974 22.796 1.00 95.81 89 LEU A CA 1
ATOM 643 C C . LEU A 1 89 ? -22.937 2.189 21.417 1.00 95.81 89 LEU A C 1
ATOM 645 O O . LEU A 1 89 ? -24.094 2.599 21.337 1.00 95.81 89 LEU A O 1
ATOM 649 N N . GLU A 1 90 ? -22.236 1.846 20.334 1.00 94.06 90 GLU A N 1
ATOM 650 C CA . GLU A 1 90 ? -22.781 1.873 18.969 1.00 94.06 90 GLU A CA 1
ATOM 651 C C . GLU A 1 90 ? -23.982 0.935 18.821 1.00 94.06 90 GLU A C 1
ATOM 653 O O . GLU A 1 90 ? -25.023 1.334 18.302 1.00 94.06 90 GLU A O 1
ATOM 658 N N . SER A 1 91 ? -23.904 -0.284 19.371 1.00 92.12 91 SER A N 1
ATOM 659 C CA . SER A 1 91 ? -25.033 -1.224 19.364 1.00 92.12 91 SER A CA 1
ATOM 660 C C . SER A 1 91 ? -26.246 -0.729 20.165 1.00 92.12 91 SER A C 1
ATOM 662 O O . SER A 1 91 ? -27.327 -1.293 20.040 1.00 92.12 91 SER A O 1
ATOM 664 N N . ARG A 1 92 ? -26.079 0.315 20.988 1.00 96.19 92 ARG A N 1
ATOM 665 C CA . ARG A 1 92 ? -27.139 0.996 21.758 1.00 96.19 92 ARG A CA 1
ATOM 666 C C . ARG A 1 92 ? -27.626 2.287 21.089 1.00 96.19 92 ARG A C 1
ATOM 668 O O . ARG A 1 92 ? -28.358 3.077 21.701 1.00 96.19 92 ARG A O 1
ATOM 675 N N . GLY A 1 93 ? -27.222 2.509 19.839 1.00 91.19 93 GLY A N 1
ATOM 676 C CA . GLY A 1 93 ? -27.667 3.621 19.006 1.00 91.19 93 GLY A CA 1
ATOM 677 C C . GLY A 1 93 ? -26.844 4.899 19.153 1.00 91.19 93 GLY A C 1
ATOM 678 O O . GLY A 1 93 ? -27.325 5.958 18.758 1.00 91.19 93 GLY A O 1
ATOM 679 N N . VAL A 1 94 ? -25.639 4.847 19.732 1.00 93.50 94 VAL A N 1
ATOM 680 C CA . VAL A 1 94 ? -24.693 5.966 19.592 1.00 93.50 94 VAL A CA 1
ATOM 681 C C . VAL A 1 94 ? -24.120 5.940 18.174 1.00 93.50 94 VAL A C 1
ATOM 683 O O . VAL A 1 94 ? -23.676 4.903 17.696 1.00 93.50 94 VAL A O 1
ATOM 686 N N . GLU A 1 95 ? -24.124 7.076 17.488 1.00 86.88 95 GLU A N 1
ATOM 687 C CA . GLU A 1 95 ? -23.645 7.170 16.107 1.00 86.88 95 GLU A CA 1
ATOM 688 C C . GLU A 1 95 ? -22.136 6.866 15.989 1.00 86.88 95 GLU A C 1
ATOM 690 O O . GLU A 1 95 ? -21.312 7.464 16.687 1.00 86.88 95 GLU A O 1
ATOM 695 N N . SER A 1 96 ? -21.757 5.984 15.054 1.00 77.88 96 SER A N 1
ATOM 696 C CA . SER A 1 96 ? -20.369 5.532 14.836 1.00 77.88 96 SER A CA 1
ATOM 697 C C . SER A 1 96 ? -19.365 6.645 14.512 1.00 77.88 96 SER A C 1
ATOM 699 O O . SER A 1 96 ? -18.164 6.481 14.709 1.00 77.88 96 SER A O 1
ATOM 701 N N . GLY A 1 97 ? -19.836 7.802 14.041 1.00 83.88 97 GLY A N 1
ATOM 702 C CA . GLY A 1 97 ? -19.014 8.980 13.755 1.00 83.88 97 GLY A CA 1
ATOM 703 C C . GLY A 1 97 ? -18.729 9.877 14.963 1.00 83.88 97 GLY A C 1
ATOM 704 O O . GLY A 1 97 ? -18.181 10.964 14.780 1.00 83.88 97 GLY A O 1
ATOM 705 N N . ARG A 1 98 ? -19.123 9.469 16.176 1.00 90.19 98 ARG A N 1
ATOM 706 C CA . ARG A 1 98 ? -18.997 10.286 17.395 1.00 90.19 98 ARG A CA 1
ATOM 707 C C . ARG A 1 98 ? -18.042 9.716 18.433 1.00 90.19 98 ARG A C 1
ATOM 709 O O . ARG A 1 98 ? -17.726 10.420 19.388 1.00 90.19 98 ARG A O 1
ATOM 716 N N . LEU A 1 99 ? -17.586 8.474 18.278 1.00 92.12 99 LEU A N 1
ATOM 717 C CA . LEU A 1 99 ? -16.795 7.773 19.288 1.00 92.12 99 LEU A CA 1
ATOM 718 C C . LEU A 1 99 ? -15.419 7.373 18.754 1.00 92.12 99 LEU A C 1
ATOM 720 O O . LEU A 1 99 ? -15.298 6.741 17.709 1.00 92.12 99 LEU A O 1
ATOM 724 N N . LEU A 1 100 ? -14.376 7.662 19.528 1.00 90.62 100 LEU A N 1
ATOM 725 C CA . LEU A 1 100 ? -13.026 7.142 19.310 1.00 90.62 100 LEU A CA 1
ATOM 726 C C . LEU A 1 100 ? -12.620 6.233 20.467 1.00 90.62 100 LEU A C 1
ATOM 728 O O . LEU A 1 100 ? -13.041 6.440 21.598 1.00 90.62 100 LEU A O 1
ATOM 732 N N . ALA A 1 101 ? -11.780 5.232 20.202 1.00 92.00 101 ALA A N 1
ATOM 733 C CA . ALA A 1 101 ? -11.255 4.329 21.227 1.00 92.00 101 ALA A CA 1
ATOM 734 C C . ALA A 1 101 ? -9.739 4.474 21.367 1.00 92.00 101 ALA A C 1
ATOM 736 O O . ALA A 1 101 ? -9.005 4.279 20.390 1.00 92.00 101 ALA A O 1
ATOM 737 N N . LYS A 1 102 ? -9.248 4.691 22.591 1.00 91.69 102 LYS A N 1
ATOM 738 C CA . LYS A 1 102 ? -7.812 4.793 22.877 1.00 91.69 102 LYS A CA 1
ATOM 739 C C . LYS A 1 102 ? -7.436 4.066 24.160 1.00 91.69 102 LYS A C 1
ATOM 741 O O . LYS A 1 102 ? -7.982 4.315 25.226 1.00 91.69 102 LYS A O 1
ATOM 746 N N . GLY A 1 103 ? -6.472 3.160 24.064 1.00 91.94 103 GLY A N 1
ATOM 747 C CA . GLY A 1 103 ? -5.829 2.569 25.232 1.00 91.94 103 GLY A CA 1
ATOM 748 C C . GLY A 1 103 ? -4.723 3.472 25.766 1.00 91.94 103 GLY A C 1
ATOM 749 O O . GLY A 1 103 ? -4.011 4.109 24.990 1.00 91.94 103 GLY A O 1
ATOM 750 N N . PHE A 1 104 ? -4.539 3.485 27.080 1.00 90.69 104 PHE A N 1
ATOM 751 C CA . PHE A 1 104 ? -3.401 4.129 27.745 1.00 90.69 104 PHE A CA 1
ATOM 752 C C . PHE A 1 104 ? -2.544 3.143 28.551 1.00 90.69 104 PHE A C 1
ATOM 754 O O . PHE A 1 104 ? -1.555 3.543 29.170 1.00 90.69 104 PHE A O 1
ATOM 761 N N . GLY A 1 105 ? -2.903 1.856 28.562 1.00 93.31 105 GLY A N 1
ATOM 762 C CA . GLY A 1 105 ? -2.274 0.850 29.413 1.00 93.31 105 GLY A CA 1
ATOM 763 C C . GLY A 1 105 ? -2.223 1.319 30.866 1.00 93.31 105 GLY A C 1
ATOM 764 O O . GLY A 1 105 ? -3.183 1.902 31.367 1.00 93.31 105 GLY A O 1
ATOM 765 N N . SER A 1 106 ? -1.072 1.127 31.504 1.00 90.75 106 SER A N 1
ATOM 766 C CA . SER A 1 106 ? -0.801 1.549 32.880 1.00 90.75 106 SER A CA 1
ATOM 767 C C . SER A 1 106 ? -0.151 2.934 32.994 1.00 90.75 106 SER A C 1
ATOM 769 O O . SER A 1 106 ? 0.329 3.295 34.062 1.00 90.75 106 SER A O 1
ATOM 771 N N . SER A 1 107 ? -0.086 3.711 31.904 1.00 91.38 107 SER A N 1
ATOM 772 C CA . SER A 1 107 ? 0.674 4.976 31.860 1.00 91.38 107 SER A CA 1
ATOM 773 C C . SER A 1 107 ? 0.001 6.158 32.566 1.00 91.38 107 SER A C 1
ATOM 775 O O . SER A 1 107 ? 0.636 7.189 32.763 1.00 91.38 107 SER A O 1
ATOM 777 N N . LYS A 1 108 ? -1.278 6.020 32.935 1.00 89.69 108 LYS A N 1
ATOM 778 C CA . LYS A 1 108 ? -2.079 7.056 33.603 1.00 89.69 108 LYS A CA 1
ATOM 779 C C . LYS A 1 108 ? -2.795 6.485 34.838 1.00 89.69 108 LYS A C 1
ATOM 781 O O . LYS A 1 108 ? -4.021 6.297 34.788 1.00 89.69 108 LYS A O 1
ATOM 786 N N . PRO A 1 109 ? -2.049 6.122 35.898 1.00 92.06 109 PRO A N 1
ATOM 787 C CA . PRO A 1 109 ? -2.652 5.677 37.145 1.00 92.06 109 PRO A CA 1
ATOM 788 C C . PRO A 1 109 ? -3.362 6.846 37.836 1.00 92.06 109 PRO A C 1
ATOM 790 O O . PRO A 1 109 ? -2.884 7.976 37.792 1.00 92.06 109 PRO A O 1
ATOM 793 N N . ILE A 1 110 ? -4.497 6.561 38.464 1.00 90.31 110 ILE A N 1
ATOM 794 C CA . ILE A 1 110 ? -5.244 7.501 39.318 1.00 90.31 110 ILE A CA 1
ATOM 795 C C . ILE A 1 110 ? -5.187 7.108 40.796 1.00 90.31 110 ILE A C 1
ATOM 797 O O . ILE A 1 110 ? -5.607 7.875 41.653 1.00 90.31 110 ILE A O 1
ATOM 801 N N . ALA A 1 111 ? -4.673 5.914 41.083 1.00 91.38 111 ALA A N 1
ATOM 802 C CA . ALA A 1 111 ? -4.535 5.364 42.419 1.00 91.38 111 ALA A CA 1
ATOM 803 C C . ALA A 1 111 ? -3.245 4.545 42.535 1.00 91.38 111 ALA A C 1
ATOM 805 O O . ALA A 1 111 ? -2.619 4.193 41.525 1.00 91.38 111 ALA A O 1
ATOM 806 N N . ASP A 1 112 ? -2.852 4.226 43.768 1.00 91.75 112 ASP A N 1
ATOM 807 C CA . ASP A 1 112 ? -1.646 3.448 44.036 1.00 91.75 112 ASP A CA 1
ATOM 808 C C . ASP A 1 112 ? -1.748 2.039 43.424 1.00 91.75 112 ASP A C 1
ATOM 810 O O . ASP A 1 112 ? -2.720 1.315 43.608 1.00 91.75 112 ASP A O 1
ATOM 814 N N . ASN A 1 113 ? -0.721 1.621 42.687 1.00 89.56 113 ASN A N 1
ATOM 815 C CA . ASN A 1 113 ? -0.665 0.276 42.121 1.00 89.56 113 ASN A CA 1
ATOM 816 C C . ASN A 1 113 ? -0.142 -0.777 43.109 1.00 89.56 113 ASN A C 1
ATOM 818 O O . ASN A 1 113 ? -0.011 -1.945 42.739 1.00 89.56 113 ASN A O 1
ATOM 822 N N . LYS A 1 114 ? 0.188 -0.393 44.344 1.00 91.12 114 LYS A N 1
ATOM 823 C CA . LYS A 1 114 ? 0.615 -1.331 45.386 1.00 91.12 114 LYS A CA 1
ATOM 824 C C . LYS A 1 114 ? -0.558 -1.996 46.112 1.00 91.12 114 LYS A C 1
ATOM 826 O O . LYS A 1 114 ? -0.383 -3.111 46.591 1.00 91.12 114 LYS A O 1
ATOM 831 N N . THR A 1 115 ? -1.739 -1.375 46.154 1.00 91.62 115 THR A N 1
ATOM 832 C CA . THR A 1 115 ? -2.930 -1.917 46.835 1.00 91.62 115 THR A CA 1
ATOM 833 C C . THR A 1 115 ? -3.898 -2.582 45.855 1.00 91.62 115 THR A C 1
ATOM 835 O O . THR A 1 115 ? -3.931 -2.252 44.665 1.00 91.62 115 THR A O 1
ATOM 838 N N . ALA A 1 116 ? -4.695 -3.544 46.328 1.00 88.44 116 ALA A N 1
ATOM 839 C CA . ALA A 1 116 ? -5.685 -4.222 45.489 1.00 88.44 116 ALA A CA 1
ATOM 840 C C . ALA A 1 116 ? -6.773 -3.243 45.012 1.00 88.44 116 ALA A C 1
ATOM 842 O O . ALA A 1 116 ? -7.172 -3.264 43.843 1.00 88.44 116 ALA A O 1
ATOM 843 N N . GLU A 1 117 ? -7.172 -2.337 45.900 1.00 87.88 117 GLU A N 1
ATOM 844 C CA . GLU A 1 117 ? -8.161 -1.285 45.691 1.00 87.88 117 GLU A CA 1
ATOM 845 C C . GLU A 1 117 ? -7.678 -0.296 44.626 1.00 87.88 117 GLU A C 1
ATOM 847 O O . GLU A 1 117 ? -8.396 -0.011 43.665 1.00 87.88 117 GLU A O 1
ATOM 852 N N . GLY A 1 118 ? -6.431 0.173 44.729 1.00 89.75 118 GLY A N 1
ATOM 853 C CA . GLY A 1 118 ? -5.878 1.119 43.765 1.00 89.75 118 GLY A CA 1
ATOM 854 C C . GLY A 1 118 ? -5.629 0.489 42.390 1.00 89.75 118 GLY A C 1
ATOM 855 O O . GLY A 1 118 ? -5.906 1.108 41.358 1.00 89.75 118 GLY A O 1
ATOM 856 N N . LYS A 1 119 ? -5.240 -0.794 42.330 1.00 88.19 119 LYS A N 1
ATOM 857 C CA . LYS A 1 119 ? -5.216 -1.542 41.061 1.00 88.19 119 LYS A CA 1
ATOM 858 C C . LYS A 1 119 ? -6.608 -1.645 40.430 1.00 88.19 119 LYS A C 1
ATOM 860 O O . LYS A 1 119 ? -6.730 -1.458 39.221 1.00 88.19 119 LYS A O 1
ATOM 865 N N . GLN A 1 120 ? -7.654 -1.910 41.215 1.00 85.88 120 GLN A N 1
ATOM 866 C CA . GLN A 1 120 ? -9.029 -1.930 40.701 1.00 85.88 120 GLN A CA 1
ATOM 867 C C . GLN A 1 120 ? -9.436 -0.562 40.141 1.00 85.88 120 GLN A C 1
ATOM 869 O O . GLN A 1 120 ? -9.950 -0.504 39.027 1.00 85.88 120 GLN A O 1
ATOM 874 N N . GLN A 1 121 ? -9.127 0.533 40.840 1.00 86.38 121 GLN A N 1
ATOM 875 C CA . GLN A 1 121 ? -9.390 1.894 40.353 1.00 86.38 121 GLN A CA 1
ATOM 876 C C . GLN A 1 121 ? -8.628 2.215 39.055 1.00 86.38 121 GLN A C 1
ATOM 878 O O . GLN A 1 121 ? -9.146 2.911 38.183 1.00 86.38 121 GLN A O 1
ATOM 883 N N . ASN A 1 122 ? -7.423 1.672 38.865 1.00 88.69 122 ASN A N 1
ATOM 884 C CA . ASN A 1 122 ? -6.652 1.851 37.631 1.00 88.69 122 ASN A CA 1
ATOM 885 C C . ASN A 1 122 ? -7.188 1.028 36.442 1.00 88.69 122 ASN A C 1
ATOM 887 O O . ASN A 1 122 ? -6.991 1.423 35.289 1.00 88.69 122 ASN A O 1
ATOM 891 N N . ARG A 1 123 ? -7.907 -0.077 36.685 1.00 90.50 123 ARG A N 1
ATOM 892 C CA . ARG A 1 123 ? -8.614 -0.866 35.659 1.00 90.50 123 ARG A CA 1
ATOM 893 C C . ARG A 1 123 ? -9.955 -0.223 35.289 1.00 90.50 123 ARG A C 1
ATOM 895 O O . ARG A 1 123 ? -11.016 -0.771 35.568 1.00 90.50 123 ARG A O 1
ATOM 902 N N . ARG A 1 124 ? -9.908 0.935 34.634 1.00 92.88 124 ARG A N 1
ATOM 903 C CA . ARG A 1 124 ? -11.097 1.758 34.356 1.00 92.88 124 ARG A CA 1
ATOM 904 C C . ARG A 1 124 ? -11.276 2.117 32.885 1.00 92.88 124 ARG A C 1
ATOM 906 O O . ARG A 1 124 ? -10.368 1.952 32.063 1.00 92.88 124 ARG A O 1
ATOM 913 N N . VAL A 1 125 ? -12.456 2.656 32.593 1.00 95.31 125 VAL A N 1
ATOM 914 C CA . VAL A 1 125 ? -12.802 3.291 31.323 1.00 95.31 125 VAL A CA 1
ATOM 915 C C . VAL A 1 125 ? -13.263 4.717 31.606 1.00 95.31 125 VAL A C 1
ATOM 917 O O . VAL A 1 125 ? -14.058 4.930 32.516 1.00 95.31 125 VAL A O 1
ATOM 920 N N . GLU A 1 126 ? -12.765 5.677 30.834 1.00 94.81 126 GLU A N 1
ATOM 921 C CA . GLU A 1 126 ? -13.169 7.083 30.906 1.00 94.81 126 GLU A CA 1
ATOM 922 C C . GLU A 1 126 ? -13.772 7.537 29.579 1.00 94.81 126 GLU A C 1
ATOM 924 O O . GLU A 1 126 ? -13.406 7.042 28.510 1.00 94.81 126 GLU A O 1
ATOM 929 N N . VAL A 1 127 ? -14.671 8.510 29.653 1.00 95.69 127 VAL A N 1
ATOM 930 C CA . VAL A 1 127 ? -15.283 9.186 28.513 1.00 95.69 127 VAL A CA 1
ATOM 931 C C . VAL A 1 127 ? -14.849 10.646 28.555 1.00 95.69 127 VAL A C 1
ATOM 933 O O . VAL A 1 127 ? -15.156 11.367 29.499 1.00 95.69 127 VAL A O 1
ATOM 936 N N . GLY A 1 128 ? -14.115 11.085 27.536 1.00 93.94 128 GLY A N 1
ATOM 937 C CA . GLY A 1 128 ? -13.683 12.474 27.388 1.00 93.94 128 GLY A CA 1
ATOM 938 C C . GLY A 1 128 ? -14.401 13.143 26.227 1.00 93.94 128 GLY A C 1
ATOM 939 O O . GLY A 1 128 ? -14.459 12.570 25.143 1.00 93.94 128 GLY A O 1
ATOM 940 N N . ALA A 1 129 ? -14.933 14.343 26.433 1.00 92.06 129 ALA A N 1
ATOM 941 C CA . ALA A 1 129 ? -15.421 15.188 25.347 1.00 92.06 129 ALA A CA 1
ATOM 942 C C . ALA A 1 129 ? -14.260 15.645 24.450 1.00 92.06 129 ALA A C 1
ATOM 944 O O . ALA A 1 129 ? -13.160 15.884 24.943 1.00 92.06 129 ALA A O 1
ATOM 945 N N . LEU A 1 130 ? -14.516 15.772 23.150 1.00 87.69 130 LEU A N 1
ATOM 946 C CA . LEU A 1 130 ? -13.550 16.238 22.156 1.00 87.69 130 LEU A CA 1
ATOM 947 C C . LEU A 1 130 ? -14.105 17.456 21.416 1.00 87.69 130 LEU A C 1
ATOM 949 O O . LEU A 1 130 ? -15.262 17.436 20.986 1.00 87.69 130 LEU A O 1
ATOM 953 N N . SER A 1 131 ? -13.271 18.478 21.215 1.00 84.88 131 SER A N 1
ATOM 954 C CA . SER A 1 131 ? -13.517 19.490 20.182 1.00 84.88 131 SER A CA 1
ATOM 955 C C . SER A 1 131 ? -13.423 18.865 18.785 1.00 84.88 131 SER A C 1
ATOM 957 O O . SER A 1 131 ? -12.919 17.748 18.613 1.00 84.88 131 SER A O 1
ATOM 959 N N . ASP A 1 132 ? -13.880 19.580 17.758 1.00 76.75 132 ASP A N 1
ATOM 960 C CA . ASP A 1 132 ? -13.744 19.105 16.382 1.00 76.75 132 ASP A CA 1
ATOM 961 C C . ASP A 1 132 ? -12.275 18.935 15.978 1.00 76.75 132 ASP A C 1
ATOM 963 O O . ASP A 1 132 ? -11.924 17.930 15.355 1.00 76.75 132 ASP A O 1
ATOM 967 N N . GLU A 1 133 ? -11.391 19.843 16.396 1.00 73.00 133 GLU A N 1
ATOM 968 C CA . GLU A 1 133 ? -9.952 19.732 16.155 1.00 73.00 133 GLU A CA 1
ATOM 969 C C . GLU A 1 133 ? -9.362 18.502 16.852 1.00 73.00 133 GLU A C 1
ATOM 971 O O . GLU A 1 133 ? -8.626 17.730 16.231 1.00 73.00 133 GLU A O 1
ATOM 976 N N . GLU A 1 134 ? -9.699 18.281 18.126 1.00 76.88 134 GLU A N 1
ATOM 977 C CA . GLU A 1 134 ? -9.227 17.122 18.888 1.00 76.88 134 GLU A CA 1
ATOM 978 C C . GLU A 1 134 ? -9.739 15.813 18.283 1.00 76.88 134 GLU A C 1
ATOM 980 O O . GLU A 1 134 ? -9.001 14.825 18.205 1.00 76.88 134 GLU A O 1
ATOM 985 N N . TYR A 1 135 ? -10.983 15.801 17.806 1.00 76.94 135 TYR A N 1
ATOM 986 C CA . TYR A 1 135 ? -11.570 14.654 17.132 1.00 76.94 135 TYR A CA 1
ATOM 987 C C . TYR A 1 135 ? -10.841 14.328 15.828 1.00 76.94 135 TYR A C 1
ATOM 989 O O . TYR A 1 135 ? -10.430 13.184 15.633 1.00 76.94 135 TYR A O 1
ATOM 997 N N . GLN A 1 136 ? -10.593 15.324 14.971 1.00 73.75 136 GLN A N 1
ATOM 998 C CA . GLN A 1 136 ? -9.839 15.125 13.729 1.00 73.75 136 GLN A CA 1
ATOM 999 C C . GLN A 1 136 ? -8.405 14.652 14.005 1.00 73.75 136 GLN A C 1
ATOM 1001 O O . GLN A 1 136 ? -7.926 13.702 13.382 1.00 73.75 136 GLN A O 1
ATOM 1006 N N . GLN A 1 137 ? -7.725 15.236 14.996 1.00 70.06 137 GLN A N 1
ATOM 1007 C CA . GLN A 1 137 ? -6.379 14.805 15.387 1.00 70.06 137 GLN A CA 1
ATOM 1008 C C . GLN A 1 137 ? -6.348 13.350 15.873 1.00 70.06 137 GLN A C 1
ATOM 1010 O O . GLN A 1 137 ? -5.417 12.606 15.548 1.00 70.06 137 GLN A O 1
ATOM 1015 N N . ASN A 1 138 ? -7.358 12.925 16.636 1.00 72.19 138 ASN A N 1
ATOM 1016 C CA . ASN A 1 138 ? -7.414 11.574 17.185 1.00 72.19 138 ASN A CA 1
ATOM 1017 C C . ASN A 1 138 ? -7.999 10.532 16.207 1.00 72.19 138 ASN A C 1
ATOM 1019 O O . ASN A 1 138 ? -7.627 9.367 16.321 1.00 72.19 138 ASN A O 1
ATOM 1023 N N . MET A 1 139 ? -8.824 10.914 15.221 1.00 63.50 139 MET A N 1
ATOM 1024 C CA . MET A 1 139 ? -9.234 10.042 14.101 1.00 63.50 139 MET A CA 1
ATOM 1025 C C . MET A 1 139 ? -8.049 9.669 13.205 1.00 63.50 139 MET A C 1
ATOM 1027 O O . MET A 1 139 ? -7.949 8.543 12.719 1.00 63.50 139 MET A O 1
ATOM 1031 N N . VAL A 1 140 ? -7.141 10.622 12.973 1.00 42.91 140 VAL A N 1
ATOM 1032 C CA . VAL A 1 140 ? -5.987 10.453 12.075 1.00 42.91 140 VAL A CA 1
ATOM 1033 C C . VAL A 1 140 ? -4.816 9.729 12.771 1.00 42.91 140 VAL A C 1
ATOM 1035 O O . VAL A 1 140 ? -3.888 9.253 12.104 1.00 42.91 140 VAL A O 1
ATOM 1038 N N . ALA A 1 141 ? -4.859 9.576 14.101 1.00 38.44 141 ALA A N 1
ATOM 1039 C CA . ALA A 1 141 ? -3.881 8.822 14.885 1.00 38.44 141 ALA A CA 1
ATOM 1040 C C . ALA A 1 141 ? -4.113 7.296 14.744 1.00 38.44 141 ALA A C 1
ATOM 1042 O O . ALA A 1 141 ? -5.097 6.771 15.262 1.00 38.44 141 ALA A O 1
ATOM 1043 N N . PRO A 1 142 ? -3.227 6.530 14.072 1.00 33.88 142 PRO A N 1
ATOM 1044 C CA . PRO A 1 142 ? -3.458 5.107 13.847 1.00 33.88 142 PRO A CA 1
ATOM 1045 C C . PRO A 1 142 ? -3.338 4.301 15.143 1.00 33.88 142 PRO A C 1
ATOM 1047 O O . PRO A 1 142 ? -2.413 4.489 15.934 1.00 33.88 142 PRO A O 1
ATOM 1050 N N . SER A 1 143 ? -4.220 3.316 15.293 1.00 34.22 143 SER A N 1
ATOM 1051 C CA . SER A 1 143 ? -4.156 2.250 16.287 1.00 34.22 143 SER A CA 1
ATOM 1052 C C . SER A 1 143 ? -2.870 1.409 16.163 1.00 34.22 143 SER A C 1
ATOM 1054 O O . SER A 1 143 ? -2.861 0.420 15.437 1.00 34.22 143 SER A O 1
ATOM 1056 N N . THR A 1 144 ? -1.809 1.751 16.901 1.00 33.16 144 THR A N 1
ATOM 1057 C CA . THR A 1 144 ? -0.732 0.835 17.347 1.00 33.16 144 THR A CA 1
ATOM 1058 C C . THR A 1 144 ? -0.007 1.409 18.582 1.00 33.16 144 THR A C 1
ATOM 1060 O O . THR A 1 144 ? 0.140 2.616 18.705 1.00 33.16 144 THR A O 1
ATOM 1063 N N . LYS A 1 145 ? 0.410 0.512 19.488 1.00 31.88 145 LYS A N 1
ATOM 1064 C CA . LYS A 1 145 ? 0.985 0.669 20.849 1.00 31.88 145 LYS A CA 1
ATOM 1065 C C . LYS A 1 145 ? 2.182 1.636 21.059 1.00 31.88 145 LYS A C 1
ATOM 1067 O O . LYS A 1 145 ? 2.789 2.031 20.072 1.00 31.88 145 LYS A O 1
ATOM 1072 N N . PRO A 1 146 ? 2.564 1.974 22.322 1.00 50.75 146 PRO A N 1
ATOM 1073 C CA . PRO A 1 146 ? 3.195 3.235 22.692 1.00 50.75 146 PRO A CA 1
ATOM 1074 C C . PRO A 1 146 ? 4.666 3.077 23.120 1.00 50.75 146 PRO A C 1
ATOM 1076 O O . PRO A 1 146 ? 5.041 2.135 23.808 1.00 50.75 146 PRO A O 1
ATOM 1079 N N . ALA A 1 147 ? 5.481 4.062 22.783 1.00 28.59 147 ALA A N 1
ATOM 1080 C CA . ALA A 1 147 ? 6.640 4.493 23.563 1.00 28.59 147 ALA A CA 1
ATOM 1081 C C . ALA A 1 147 ? 7.152 5.743 22.861 1.00 28.59 147 ALA A C 1
ATOM 1083 O O . ALA A 1 147 ? 7.592 5.626 21.723 1.00 28.59 147 ALA A O 1
ATOM 1084 N N . LEU A 1 148 ? 7.021 6.920 23.486 1.00 29.91 148 LEU A N 1
ATOM 1085 C CA . LEU A 1 148 ? 7.810 8.117 23.153 1.00 29.91 148 LEU A CA 1
ATOM 1086 C C . LEU A 1 148 ? 8.019 8.364 21.641 1.00 29.91 148 LEU A C 1
ATOM 1088 O O . LEU A 1 148 ? 9.099 8.750 21.200 1.00 29.91 148 LEU A O 1
ATOM 1092 N N . TYR A 1 149 ? 6.992 8.134 20.814 1.00 33.09 149 TYR A N 1
ATOM 1093 C CA . TYR A 1 149 ? 7.116 8.259 19.364 1.00 33.09 149 TYR A CA 1
ATOM 1094 C C . TYR A 1 149 ? 6.840 9.709 18.979 1.00 33.09 149 TYR A C 1
ATOM 1096 O O . TYR A 1 149 ? 5.791 10.051 18.446 1.00 33.09 149 TYR A O 1
ATOM 1104 N N . ASN A 1 150 ? 7.806 10.552 19.349 1.00 38.84 150 ASN A N 1
ATOM 1105 C CA . ASN A 1 150 ? 8.151 11.846 18.783 1.00 38.84 150 ASN A CA 1
ATOM 1106 C C . ASN A 1 150 ? 6.982 12.636 18.169 1.00 38.84 150 ASN A C 1
ATOM 1108 O O . ASN A 1 150 ? 6.649 12.461 16.998 1.00 38.84 150 ASN A O 1
ATOM 1112 N N . VAL A 1 151 ? 6.489 13.646 18.887 1.00 39.72 151 VAL A N 1
ATOM 1113 C CA . VAL A 1 151 ? 5.735 14.780 18.309 1.00 39.72 151 VAL A CA 1
ATOM 1114 C C . VAL A 1 151 ? 6.435 15.318 17.040 1.00 39.72 151 VAL A C 1
ATOM 1116 O O . VAL A 1 151 ? 5.788 15.676 16.057 1.00 39.72 151 VAL A O 1
ATOM 1119 N N . ASN A 1 152 ? 7.770 15.237 16.993 1.00 40.25 152 ASN A N 1
ATOM 1120 C CA . ASN A 1 152 ? 8.593 15.537 15.819 1.00 40.25 152 ASN A CA 1
ATOM 1121 C C . ASN A 1 152 ? 8.379 14.592 14.618 1.00 40.25 152 ASN A C 1
ATOM 1123 O O . ASN A 1 152 ? 8.473 15.037 13.482 1.00 40.25 152 ASN A O 1
ATOM 1127 N N . MET A 1 153 ? 8.073 13.306 14.817 1.00 38.16 153 MET A N 1
ATOM 1128 C CA . MET A 1 153 ? 7.787 12.343 13.741 1.00 38.16 153 MET A CA 1
ATOM 1129 C C . MET A 1 153 ? 6.398 12.556 13.126 1.00 38.16 153 MET A C 1
ATOM 1131 O O . MET A 1 153 ? 6.253 12.404 11.914 1.00 38.16 153 MET A O 1
ATOM 1135 N N . ALA A 1 154 ? 5.395 12.955 13.917 1.00 51.69 154 ALA A N 1
ATOM 1136 C CA . ALA A 1 154 ? 4.074 13.334 13.405 1.00 51.69 154 ALA A CA 1
ATOM 1137 C C . ALA A 1 154 ? 4.138 14.637 12.586 1.00 51.69 154 ALA A C 1
ATOM 1139 O O . ALA A 1 154 ? 3.634 14.672 11.463 1.00 51.69 154 ALA A O 1
ATOM 1140 N N . LYS A 1 155 ? 4.863 15.654 13.081 1.00 60.66 155 LYS A N 1
ATOM 1141 C CA . LYS A 1 155 ? 5.191 16.870 12.313 1.00 60.66 155 LYS A CA 1
ATOM 1142 C C . LYS A 1 155 ? 5.934 16.537 11.016 1.00 60.66 155 LYS A C 1
ATOM 1144 O O . LYS A 1 155 ? 5.517 16.970 9.949 1.00 60.66 155 LYS A O 1
ATOM 1149 N N . LYS A 1 156 ? 6.971 15.688 11.081 1.00 67.50 156 LYS A N 1
ATOM 1150 C CA . LYS A 1 156 ? 7.700 15.202 9.895 1.00 67.50 156 LYS A CA 1
ATOM 1151 C C . LYS A 1 156 ? 6.779 14.473 8.922 1.00 67.50 156 LYS A C 1
ATOM 1153 O O . LYS A 1 156 ? 6.900 14.674 7.727 1.00 67.50 156 LYS A O 1
ATOM 1158 N N . LYS A 1 157 ? 5.846 13.644 9.392 1.00 66.56 157 LYS A N 1
ATOM 1159 C CA . LYS A 1 157 ? 4.894 12.942 8.520 1.00 66.56 157 LYS A CA 1
ATOM 1160 C C . LYS A 1 157 ? 3.980 13.923 7.780 1.00 66.56 157 LYS A C 1
ATOM 1162 O O . LYS A 1 157 ? 3.809 13.757 6.581 1.00 66.56 157 LYS A O 1
ATOM 1167 N N . ILE A 1 158 ? 3.441 14.937 8.461 1.00 76.75 158 ILE A N 1
ATOM 1168 C CA . ILE A 1 158 ? 2.631 15.997 7.832 1.00 76.75 158 ILE A CA 1
ATOM 1169 C C . ILE A 1 158 ? 3.472 16.784 6.819 1.00 76.75 158 ILE A C 1
ATOM 1171 O O . ILE A 1 158 ? 3.026 16.989 5.695 1.00 76.75 158 ILE A O 1
ATOM 1175 N N . GLN A 1 159 ? 4.708 17.143 7.178 1.00 80.62 159 GLN A N 1
ATOM 1176 C CA . GLN A 1 159 ? 5.646 17.809 6.271 1.00 80.62 159 GLN A CA 1
ATOM 1177 C C . GLN A 1 159 ? 5.899 16.983 5.004 1.00 80.62 159 GLN A C 1
ATOM 1179 O O . GLN A 1 159 ? 5.832 17.512 3.904 1.00 80.62 159 GLN A O 1
ATOM 1184 N N . ARG A 1 160 ? 6.118 15.670 5.148 1.00 84.12 160 ARG A N 1
ATOM 1185 C CA . ARG A 1 160 ? 6.293 14.748 4.018 1.00 84.12 160 ARG A CA 1
ATOM 1186 C C . ARG A 1 160 ? 5.073 14.701 3.104 1.00 84.12 160 ARG A C 1
ATOM 1188 O O . ARG A 1 160 ? 5.234 14.628 1.898 1.00 84.12 160 ARG A O 1
ATOM 1195 N N . PHE A 1 161 ? 3.861 14.743 3.660 1.00 80.81 161 PHE A N 1
ATOM 1196 C CA . PHE A 1 161 ? 2.646 14.794 2.843 1.00 80.81 161 PHE A CA 1
ATOM 1197 C C . PHE A 1 161 ? 2.531 16.097 2.055 1.00 80.81 161 PHE A C 1
ATOM 1199 O O . PHE A 1 161 ? 2.162 16.036 0.891 1.00 80.81 161 PHE A O 1
ATOM 1206 N N . LYS A 1 162 ? 2.901 17.234 2.653 1.00 86.56 162 LYS A N 1
ATOM 1207 C CA . LYS A 1 162 ? 2.955 18.514 1.935 1.00 86.56 162 LYS A CA 1
ATOM 1208 C C . LYS A 1 162 ? 4.020 18.508 0.837 1.00 86.56 162 LYS A C 1
ATOM 1210 O O . LYS A 1 162 ? 3.750 18.922 -0.276 1.00 86.56 162 LYS A O 1
ATOM 1215 N N . GLU A 1 163 ? 5.213 17.984 1.117 1.00 90.19 163 GLU A N 1
ATOM 1216 C CA . GLU A 1 163 ? 6.257 17.826 0.090 1.00 90.19 163 GLU A CA 1
ATOM 1217 C C . GLU A 1 163 ? 5.848 16.859 -1.023 1.00 90.19 163 GLU A C 1
ATOM 1219 O O . GLU A 1 163 ? 6.208 17.067 -2.171 1.00 90.19 163 GLU A O 1
ATOM 1224 N N . ASN A 1 164 ? 5.057 15.826 -0.729 1.00 90.56 164 ASN A N 1
ATOM 1225 C CA . ASN A 1 164 ? 4.569 14.934 -1.778 1.00 90.56 164 ASN A CA 1
ATOM 1226 C C . ASN A 1 164 ? 3.765 15.668 -2.862 1.00 90.56 164 ASN A C 1
ATOM 1228 O O . ASN A 1 164 ? 3.730 15.195 -3.992 1.00 90.56 164 ASN A O 1
ATOM 1232 N N . GLU A 1 165 ? 3.114 16.785 -2.529 1.00 91.44 165 GLU A N 1
ATOM 1233 C CA . GLU A 1 165 ? 2.362 17.607 -3.486 1.00 91.44 165 GLU A CA 1
ATOM 1234 C C . GLU A 1 165 ? 3.282 18.394 -4.435 1.00 91.44 165 GLU A C 1
ATOM 1236 O O . GLU A 1 165 ? 2.823 18.866 -5.471 1.00 91.44 165 GLU A O 1
ATOM 1241 N N . THR A 1 166 ? 4.578 18.520 -4.122 1.00 94.38 166 THR A N 1
ATOM 1242 C CA . THR A 1 166 ? 5.542 19.267 -4.946 1.00 94.38 166 THR A CA 1
ATOM 1243 C C . THR A 1 166 ? 6.318 18.384 -5.928 1.00 94.38 166 THR A C 1
ATOM 1245 O O . THR A 1 166 ? 6.896 18.895 -6.890 1.00 94.38 166 THR A O 1
ATOM 1248 N N . PHE A 1 167 ? 6.330 17.062 -5.730 1.00 96.62 167 PHE A N 1
ATOM 1249 C CA . PHE A 1 167 ? 7.038 16.123 -6.601 1.00 96.62 167 PHE A CA 1
ATOM 1250 C C . PHE A 1 167 ? 6.244 15.839 -7.884 1.00 96.62 167 PHE A C 1
ATOM 1252 O O . PHE A 1 167 ? 5.197 15.196 -7.854 1.00 96.62 167 PHE A O 1
ATOM 1259 N N . LYS A 1 168 ? 6.781 16.251 -9.040 1.00 96.62 168 LYS A N 1
ATOM 1260 C CA . LYS A 1 168 ? 6.138 16.077 -10.363 1.00 96.62 168 LYS A CA 1
ATOM 1261 C C . LYS A 1 168 ? 5.978 14.613 -10.792 1.00 96.62 168 LYS A C 1
ATOM 1263 O O . LYS A 1 168 ? 5.151 14.303 -11.640 1.00 96.62 168 LYS A O 1
ATOM 1268 N N . HIS A 1 169 ? 6.780 13.730 -10.212 1.00 97.94 169 HIS A N 1
ATOM 1269 C CA . HIS A 1 169 ? 6.813 12.285 -10.435 1.00 97.94 169 HIS A CA 1
ATOM 1270 C C . HIS A 1 169 ? 6.040 11.499 -9.367 1.00 97.94 169 HIS A C 1
ATOM 1272 O O . HIS A 1 169 ? 6.097 10.274 -9.371 1.00 97.94 169 HIS A O 1
ATOM 1278 N N . LEU A 1 170 ? 5.325 12.160 -8.447 1.00 98.00 170 LEU A N 1
ATOM 1279 C CA . LEU A 1 170 ? 4.445 11.506 -7.476 1.00 98.00 170 LEU A CA 1
ATOM 1280 C C . LEU A 1 170 ? 2.987 11.918 -7.702 1.00 98.00 170 LEU A C 1
ATOM 1282 O O . LEU A 1 170 ? 2.551 13.005 -7.336 1.00 98.00 170 LEU A O 1
ATOM 1286 N N . PHE A 1 171 ? 2.205 10.993 -8.241 1.00 97.50 171 PHE A N 1
ATOM 1287 C CA . PHE A 1 171 ? 0.794 11.190 -8.543 1.00 97.50 171 PHE A CA 1
ATOM 1288 C C . PHE A 1 171 ? -0.068 10.687 -7.384 1.00 97.50 171 PHE A C 1
ATOM 1290 O O . PHE A 1 171 ? 0.074 9.550 -6.934 1.00 97.50 171 PHE A O 1
ATOM 1297 N N . GLN A 1 172 ? -0.982 11.522 -6.887 1.00 95.56 172 GLN A N 1
ATOM 1298 C CA . GLN A 1 172 ? -1.875 11.177 -5.771 1.00 95.56 172 GLN A CA 1
ATOM 1299 C C . GLN A 1 172 ? -3.358 11.400 -6.126 1.00 95.56 172 GLN A C 1
ATOM 1301 O O . GLN A 1 172 ? -4.041 12.128 -5.404 1.00 95.56 172 GLN A O 1
ATOM 1306 N N . PRO A 1 173 ? -3.862 10.822 -7.235 1.00 94.19 173 PRO A N 1
ATOM 1307 C CA . PRO A 1 173 ? -5.240 11.042 -7.654 1.00 94.19 173 PRO A CA 1
ATOM 1308 C C . PRO A 1 173 ? -6.226 10.519 -6.611 1.00 94.19 173 PRO A C 1
ATOM 1310 O O . PRO A 1 173 ? -5.995 9.491 -5.962 1.00 94.19 173 PRO A O 1
ATOM 1313 N N . ASN A 1 174 ? -7.341 11.228 -6.449 1.00 91.94 174 ASN A N 1
ATOM 1314 C CA . ASN A 1 174 ? -8.421 10.727 -5.616 1.00 91.94 174 ASN A CA 1
ATOM 1315 C C . ASN A 1 174 ? -9.160 9.587 -6.356 1.00 91.94 174 ASN A C 1
ATOM 1317 O O . ASN A 1 174 ? -8.960 9.343 -7.546 1.00 91.94 174 ASN A O 1
ATOM 1321 N N . ARG A 1 175 ? -10.000 8.835 -5.639 1.00 91.94 175 ARG A N 1
ATOM 1322 C CA . ARG A 1 175 ? -10.706 7.684 -6.225 1.00 91.94 175 ARG A CA 1
ATOM 1323 C C . ARG A 1 175 ? -11.673 8.097 -7.339 1.00 91.94 175 ARG A C 1
ATOM 1325 O O . ARG A 1 175 ? -11.823 7.343 -8.292 1.00 91.94 175 ARG A O 1
ATOM 1332 N N . GLU A 1 176 ? -12.339 9.233 -7.191 1.00 93.62 176 GLU A N 1
ATOM 1333 C CA . GLU A 1 176 ? -13.315 9.731 -8.156 1.00 93.62 176 GLU A CA 1
ATOM 1334 C C . GLU A 1 176 ? -12.639 10.083 -9.483 1.00 93.62 176 GLU A C 1
ATOM 1336 O O . GLU A 1 176 ? -13.075 9.578 -10.512 1.00 93.62 176 GLU A O 1
ATOM 1341 N N . ASP A 1 177 ? -11.512 10.802 -9.450 1.00 91.88 177 ASP A N 1
ATOM 1342 C CA . ASP A 1 177 ? -10.707 11.139 -10.636 1.00 91.88 177 ASP A CA 1
ATOM 1343 C C . ASP A 1 177 ? -10.257 9.890 -11.403 1.00 91.88 177 ASP A C 1
ATOM 1345 O O . ASP A 1 177 ? -10.190 9.872 -12.631 1.00 91.88 177 ASP A O 1
ATOM 1349 N N . ILE A 1 178 ? -9.916 8.823 -10.673 1.00 94.75 178 ILE A N 1
ATOM 1350 C CA . ILE A 1 178 ? -9.499 7.567 -11.296 1.00 94.75 178 ILE A CA 1
ATOM 1351 C C . ILE A 1 178 ? -10.681 6.914 -12.020 1.00 94.75 178 ILE A C 1
ATOM 1353 O O . ILE A 1 178 ? -10.539 6.450 -13.152 1.00 94.75 178 ILE A O 1
ATOM 1357 N N . LEU A 1 179 ? -11.843 6.863 -11.363 1.00 93.25 179 LEU A N 1
ATOM 1358 C CA . LEU A 1 179 ? -13.028 6.176 -11.873 1.00 93.25 179 LEU A CA 1
ATOM 1359 C C . LEU A 1 179 ? -13.741 6.948 -12.991 1.00 93.25 179 LEU A C 1
ATOM 1361 O O . LEU A 1 179 ? -14.357 6.314 -13.843 1.00 93.25 179 LEU A O 1
ATOM 1365 N N . SER A 1 180 ? -13.654 8.280 -13.003 1.00 92.31 180 SER A N 1
ATOM 1366 C CA . SER A 1 180 ? -14.293 9.143 -14.006 1.00 92.31 180 SER A CA 1
ATOM 1367 C C . SER A 1 180 ? -13.489 9.294 -15.303 1.00 92.31 180 SER A C 1
ATOM 1369 O O . SER A 1 180 ? -14.007 9.826 -16.282 1.00 92.31 180 SER A O 1
ATOM 1371 N N . GLY A 1 181 ? -12.253 8.788 -15.340 1.00 90.38 181 GLY A N 1
ATOM 1372 C CA . GLY A 1 181 ? -11.391 8.826 -16.519 1.00 90.38 181 GLY A CA 1
ATOM 1373 C C . GLY A 1 181 ? -10.034 9.434 -16.200 1.00 90.38 181 GLY A C 1
ATOM 1374 O O . GLY A 1 181 ? -9.772 10.595 -16.514 1.00 90.38 181 GLY A O 1
ATOM 1375 N N . PHE A 1 182 ? -9.153 8.631 -15.599 1.00 95.94 182 PHE A N 1
ATOM 1376 C CA . PHE A 1 182 ? -7.829 9.090 -15.197 1.00 95.94 182 PHE A CA 1
ATOM 1377 C C . PHE A 1 182 ? -7.022 9.650 -16.379 1.00 95.94 182 PHE A C 1
ATOM 1379 O O . PHE A 1 182 ? -6.787 8.969 -17.378 1.00 95.94 182 PHE A O 1
ATOM 1386 N N . SER A 1 183 ? -6.548 10.889 -16.246 1.00 94.94 183 SER A N 1
ATOM 1387 C CA . SER A 1 183 ? -5.995 11.669 -17.360 1.00 94.94 183 SER A CA 1
ATOM 1388 C C . SER A 1 183 ? -4.708 11.105 -17.972 1.00 94.94 183 SER A C 1
ATOM 1390 O O . SER A 1 183 ? -4.431 11.383 -19.142 1.00 94.94 183 SER A O 1
ATOM 1392 N N . LEU A 1 184 ? -3.936 10.320 -17.208 1.00 96.81 184 LEU A N 1
ATOM 1393 C CA . LEU A 1 184 ? -2.678 9.707 -17.656 1.00 96.81 184 LEU A CA 1
ATOM 1394 C C . LEU A 1 184 ? -2.838 8.295 -18.229 1.00 96.81 184 LEU A C 1
ATOM 1396 O O . LEU A 1 184 ? -1.874 7.776 -18.786 1.00 96.81 184 LEU A O 1
ATOM 1400 N N . LYS A 1 185 ? -4.026 7.684 -18.142 1.00 97.25 185 LYS A N 1
ATOM 1401 C CA . LYS A 1 185 ? -4.289 6.376 -18.756 1.00 97.25 185 LYS A CA 1
ATOM 1402 C C . LYS A 1 185 ? -3.970 6.443 -20.254 1.00 97.25 185 LYS A C 1
ATOM 1404 O O . LYS A 1 185 ? -4.440 7.376 -20.908 1.00 97.25 185 LYS A O 1
ATOM 1409 N N . SER A 1 186 ? -3.198 5.493 -20.800 1.00 96.38 186 SER A N 1
ATOM 1410 C CA . SER A 1 186 ? -2.657 5.477 -22.183 1.00 96.38 186 SER A CA 1
ATOM 1411 C C . SER A 1 186 ? -1.615 6.555 -22.523 1.00 96.38 186 SER A C 1
ATOM 1413 O O . SER A 1 186 ? -1.215 6.695 -23.679 1.00 96.38 186 SER A O 1
ATOM 1415 N N . LYS A 1 187 ? -1.203 7.381 -21.555 1.00 97.81 187 LYS A N 1
ATOM 1416 C CA . LYS A 1 187 ? -0.373 8.571 -21.802 1.00 97.81 187 LYS A CA 1
ATOM 1417 C C . LYS A 1 187 ? 0.879 8.620 -20.938 1.00 97.81 187 LYS A C 1
ATOM 1419 O O . LYS A 1 187 ? 1.567 9.634 -20.987 1.00 97.81 187 LYS A O 1
ATOM 1424 N N . TRP A 1 188 ? 1.210 7.578 -20.178 1.00 98.38 188 TRP A N 1
ATOM 1425 C CA . TRP A 1 188 ? 2.351 7.598 -19.254 1.00 98.38 188 TRP A CA 1
ATOM 1426 C C . TRP A 1 188 ? 3.671 7.951 -19.947 1.00 98.38 188 TRP A C 1
ATOM 1428 O O . TRP A 1 188 ? 4.325 8.926 -19.575 1.00 98.38 188 TRP A O 1
ATOM 1438 N N . ASN A 1 189 ? 3.998 7.247 -21.027 1.00 98.12 189 ASN A N 1
ATOM 1439 C CA . ASN A 1 189 ? 5.191 7.492 -21.838 1.00 98.12 189 ASN A CA 1
ATOM 1440 C C . ASN A 1 189 ? 5.240 8.926 -22.390 1.00 98.12 189 ASN A C 1
ATOM 1442 O O . ASN A 1 189 ? 6.172 9.682 -22.119 1.00 98.12 189 ASN A O 1
ATOM 1446 N N . LYS A 1 190 ? 4.176 9.374 -23.063 1.00 97.44 190 LYS A N 1
ATOM 1447 C CA . LYS A 1 190 ? 4.117 10.709 -23.684 1.00 97.44 190 LYS A CA 1
ATOM 1448 C C . LYS A 1 190 ? 4.032 11.865 -22.679 1.00 97.44 190 LYS A C 1
ATOM 1450 O O . LYS A 1 190 ? 4.592 12.942 -22.902 1.00 97.44 190 LYS A O 1
ATOM 1455 N N . ALA A 1 191 ? 3.275 11.707 -21.599 1.00 97.44 191 ALA A N 1
ATOM 1456 C CA . ALA A 1 191 ? 2.972 12.783 -20.658 1.00 97.44 191 ALA A CA 1
ATOM 1457 C C . ALA A 1 191 ? 4.007 12.888 -19.535 1.00 97.44 191 ALA A C 1
ATOM 1459 O O . ALA A 1 191 ? 4.343 14.013 -19.160 1.00 97.44 191 ALA A O 1
ATOM 1460 N N . VAL A 1 192 ? 4.532 11.757 -19.057 1.00 97.94 192 VAL A N 1
ATOM 1461 C CA . VAL A 1 192 ? 5.428 11.687 -17.896 1.00 97.94 192 VAL A CA 1
ATOM 1462 C C . VAL A 1 192 ? 6.868 11.430 -18.330 1.00 97.94 192 VAL A C 1
ATOM 1464 O O . VAL A 1 192 ? 7.711 12.298 -18.124 1.00 97.94 192 VAL A O 1
ATOM 1467 N N . PHE A 1 193 ? 7.143 10.298 -18.983 1.00 98.31 193 PHE A N 1
ATOM 1468 C CA . PHE A 1 193 ? 8.521 9.848 -19.236 1.00 98.31 193 PHE A CA 1
ATOM 1469 C C . PHE A 1 193 ? 9.206 10.502 -20.444 1.00 98.31 193 PHE A C 1
ATOM 1471 O O . PHE A 1 193 ? 10.431 10.558 -20.508 1.00 98.31 193 PHE A O 1
ATOM 1478 N N . LYS A 1 194 ? 8.424 11.052 -21.381 1.00 98.00 194 LYS A N 1
ATOM 1479 C CA . LYS A 1 194 ? 8.897 11.716 -22.611 1.00 98.00 194 LYS A CA 1
ATOM 1480 C C . LYS A 1 194 ? 9.769 10.815 -23.493 1.00 98.00 194 LYS A C 1
ATOM 1482 O O . LYS A 1 194 ? 10.693 11.292 -24.143 1.00 98.00 194 LYS A O 1
ATOM 1487 N N . ASN A 1 195 ? 9.458 9.526 -23.510 1.00 98.06 195 ASN A N 1
ATOM 1488 C CA . ASN A 1 195 ? 10.099 8.500 -24.326 1.00 98.06 195 ASN A CA 1
ATOM 1489 C C . ASN A 1 195 ? 9.087 7.369 -24.594 1.00 98.06 195 ASN A C 1
ATOM 1491 O O . ASN A 1 195 ? 7.993 7.400 -24.032 1.00 98.06 195 ASN A O 1
ATOM 1495 N N . ASP A 1 196 ? 9.467 6.378 -25.401 1.00 97.69 196 ASP A N 1
ATOM 1496 C CA . ASP A 1 196 ? 8.634 5.209 -25.723 1.00 97.69 196 ASP A CA 1
ATOM 1497 C C . ASP A 1 196 ? 9.135 3.909 -25.069 1.00 97.69 196 ASP A C 1
ATOM 1499 O O . ASP A 1 196 ? 8.803 2.807 -25.506 1.00 97.69 196 ASP A O 1
ATOM 1503 N N . PHE A 1 197 ? 9.935 4.021 -24.006 1.00 98.56 197 PHE A N 1
ATOM 1504 C CA . PHE A 1 197 ? 10.487 2.862 -23.314 1.00 98.56 197 PHE A CA 1
ATOM 1505 C C . PHE A 1 197 ? 9.404 2.036 -22.606 1.00 98.56 197 PHE A C 1
ATOM 1507 O O . PHE A 1 197 ? 8.368 2.581 -22.201 1.00 98.56 197 PHE A O 1
ATOM 1514 N N . PRO A 1 198 ? 9.609 0.717 -22.443 1.00 98.44 198 PRO A N 1
ATOM 1515 C CA . PRO A 1 198 ? 8.624 -0.138 -21.798 1.00 98.44 198 PRO A CA 1
ATOM 1516 C C . PRO A 1 198 ? 8.414 0.264 -20.330 1.00 98.44 198 PRO A C 1
ATOM 1518 O O . PRO A 1 198 ? 9.354 0.671 -19.646 1.00 98.44 198 PRO A O 1
ATOM 1521 N N . ILE A 1 199 ? 7.171 0.161 -19.850 1.00 98.81 199 ILE A N 1
ATOM 1522 C CA . ILE A 1 199 ? 6.809 0.485 -18.465 1.00 98.81 199 ILE A CA 1
ATOM 1523 C C . ILE A 1 199 ? 6.773 -0.789 -17.619 1.00 98.81 199 ILE A C 1
ATOM 1525 O O . ILE A 1 199 ? 6.067 -1.746 -17.951 1.00 98.81 199 ILE A O 1
ATOM 1529 N N . ILE A 1 200 ? 7.480 -0.752 -16.494 1.00 98.62 200 ILE A N 1
ATOM 1530 C CA . ILE A 1 200 ? 7.537 -1.786 -15.463 1.00 98.62 200 ILE A CA 1
ATOM 1531 C C . ILE A 1 200 ? 6.869 -1.257 -14.189 1.00 98.62 200 ILE A C 1
ATOM 1533 O O . ILE A 1 200 ? 7.167 -0.154 -13.722 1.00 98.62 200 ILE A O 1
ATOM 1537 N N . LEU A 1 201 ? 5.957 -2.039 -13.609 1.00 98.75 201 LEU A N 1
ATOM 1538 C CA . LEU A 1 201 ? 5.281 -1.687 -12.358 1.00 98.75 201 LEU A CA 1
ATOM 1539 C C . LEU A 1 201 ? 5.900 -2.401 -11.158 1.00 98.75 201 LEU A C 1
ATOM 1541 O O . LEU A 1 201 ? 6.170 -3.593 -11.225 1.00 98.75 201 LEU A O 1
ATOM 1545 N N . GLU A 1 202 ? 5.997 -1.713 -10.020 1.00 98.31 202 GLU A N 1
ATOM 1546 C CA . GLU A 1 202 ? 6.187 -2.341 -8.705 1.00 98.31 202 GLU A CA 1
ATOM 1547 C C . GLU A 1 202 ? 4.932 -2.132 -7.842 1.00 98.31 202 GLU A C 1
ATOM 1549 O O . GLU A 1 202 ? 4.570 -1.002 -7.498 1.00 98.31 202 GLU A O 1
ATOM 1554 N N . LEU A 1 203 ? 4.259 -3.221 -7.463 1.00 98.19 203 LEU A N 1
ATOM 1555 C CA . LEU A 1 203 ? 3.019 -3.185 -6.685 1.00 98.19 203 LEU A CA 1
ATOM 1556 C C . LEU A 1 203 ? 3.292 -3.356 -5.190 1.00 98.19 203 LEU A C 1
ATOM 1558 O O . LEU A 1 203 ? 3.790 -4.386 -4.746 1.00 98.19 203 LEU A O 1
ATOM 1562 N N . GLY A 1 204 ? 2.891 -2.363 -4.396 1.00 95.56 204 GLY A N 1
ATOM 1563 C CA . GLY A 1 204 ? 3.182 -2.327 -2.963 1.00 95.56 204 GLY A CA 1
ATOM 1564 C C . GLY A 1 204 ? 4.620 -1.902 -2.670 1.00 95.56 204 GLY A C 1
ATOM 1565 O O . GLY A 1 204 ? 5.225 -2.414 -1.732 1.00 95.56 204 GLY A O 1
ATOM 1566 N N . CYS A 1 205 ? 5.158 -0.961 -3.452 1.00 95.00 205 CYS A N 1
ATOM 1567 C CA . CYS A 1 205 ? 6.583 -0.613 -3.463 1.00 95.00 205 CYS A CA 1
ATOM 1568 C C . CYS A 1 205 ? 7.113 0.004 -2.153 1.00 95.00 205 CYS A C 1
ATOM 1570 O O . CYS A 1 205 ? 8.318 0.207 -1.978 1.00 95.00 205 CYS A O 1
ATOM 1572 N N . GLY A 1 206 ? 6.241 0.359 -1.204 1.00 93.38 206 GLY A N 1
ATOM 1573 C CA . GLY A 1 206 ? 6.628 0.926 0.078 1.00 93.38 206 GLY A CA 1
ATOM 1574 C C . GLY A 1 206 ? 7.374 2.249 -0.080 1.00 93.38 206 GLY A C 1
ATOM 1575 O O . GLY A 1 206 ? 6.763 3.304 -0.241 1.00 93.38 206 GLY A O 1
ATOM 1576 N N . LYS A 1 207 ? 8.701 2.206 0.075 1.00 93.25 207 LYS A N 1
ATOM 1577 C CA . LYS A 1 207 ? 9.576 3.376 -0.098 1.00 93.25 207 LYS A CA 1
ATOM 1578 C C . LYS A 1 207 ? 10.100 3.539 -1.529 1.00 93.25 207 LYS A C 1
ATOM 1580 O O . LYS A 1 207 ? 10.762 4.538 -1.775 1.00 93.25 207 LYS A O 1
ATOM 1585 N N . GLY A 1 208 ? 9.836 2.586 -2.423 1.00 94.62 208 GLY A N 1
ATOM 1586 C CA . GLY A 1 208 ? 10.319 2.600 -3.804 1.00 94.62 208 GLY A CA 1
ATOM 1587 C C . GLY A 1 208 ? 11.791 2.224 -3.964 1.00 94.62 208 GLY A C 1
ATOM 1588 O O . GLY A 1 208 ? 12.380 2.587 -4.970 1.00 94.62 208 GLY A O 1
ATOM 1589 N N . GLU A 1 209 ? 12.403 1.542 -2.986 1.00 92.62 209 GLU A N 1
ATOM 1590 C CA . GLU A 1 209 ? 13.822 1.147 -3.060 1.00 92.62 209 GLU A CA 1
ATOM 1591 C C . GLU A 1 209 ? 14.082 0.257 -4.284 1.00 92.62 209 GLU A C 1
ATOM 1593 O O . GLU A 1 209 ? 15.002 0.527 -5.043 1.00 92.62 209 GLU A O 1
ATOM 1598 N N . TYR A 1 210 ? 13.235 -0.748 -4.525 1.00 91.81 210 TYR A N 1
ATOM 1599 C CA . TYR A 1 210 ? 13.383 -1.622 -5.687 1.00 91.81 210 TYR A CA 1
ATOM 1600 C C . TYR A 1 210 ? 13.120 -0.866 -7.000 1.00 91.81 210 TYR A C 1
ATOM 1602 O O . TYR A 1 210 ? 13.967 -0.902 -7.885 1.00 91.81 210 TYR A O 1
ATOM 1610 N N . THR A 1 211 ? 12.013 -0.106 -7.087 1.00 96.31 211 THR A N 1
ATOM 1611 C CA . THR A 1 211 ? 11.702 0.793 -8.221 1.00 96.31 211 THR A CA 1
ATOM 1612 C C . THR A 1 211 ? 12.914 1.652 -8.615 1.00 96.31 211 THR A C 1
ATOM 1614 O O . THR A 1 211 ? 13.267 1.726 -9.787 1.00 96.31 211 THR A O 1
ATOM 1617 N N . ILE A 1 212 ? 13.547 2.317 -7.644 1.00 95.88 212 ILE A N 1
ATOM 1618 C CA . ILE A 1 212 ? 14.637 3.271 -7.886 1.00 95.88 212 ILE A CA 1
ATOM 1619 C C . ILE A 1 212 ? 15.914 2.567 -8.322 1.00 95.88 212 ILE A C 1
ATOM 1621 O O . ILE A 1 212 ? 16.549 3.003 -9.278 1.00 95.88 212 ILE A O 1
ATOM 1625 N N . GLU A 1 213 ? 16.300 1.493 -7.638 1.00 93.88 213 GLU A N 1
ATOM 1626 C CA . GLU A 1 213 ? 17.539 0.796 -7.970 1.00 93.88 213 GLU A CA 1
ATOM 1627 C C . GLU A 1 213 ? 17.439 0.092 -9.330 1.00 93.88 213 GLU A C 1
ATOM 1629 O O . GLU A 1 213 ? 18.389 0.147 -10.109 1.00 93.88 213 GLU A O 1
ATOM 1634 N N . MET A 1 214 ? 16.272 -0.464 -9.675 1.00 93.62 214 MET A N 1
ATOM 1635 C CA . MET A 1 214 ? 16.023 -0.980 -11.025 1.00 93.62 214 MET A CA 1
ATOM 1636 C C . MET A 1 214 ? 16.110 0.124 -12.082 1.00 93.62 214 MET A C 1
ATOM 1638 O O . MET A 1 214 ? 16.768 -0.058 -13.101 1.00 93.62 214 MET A O 1
ATOM 1642 N N . ALA A 1 215 ? 15.524 1.294 -11.822 1.00 96.31 215 ALA A N 1
ATOM 1643 C CA . ALA A 1 215 ? 15.566 2.415 -12.756 1.00 96.31 215 ALA A CA 1
ATOM 1644 C C . ALA A 1 215 ? 16.975 2.965 -13.004 1.00 96.31 215 ALA A C 1
ATOM 1646 O O . ALA A 1 215 ? 17.262 3.423 -14.108 1.00 96.31 215 ALA A O 1
ATOM 1647 N N . LYS A 1 216 ? 17.855 2.911 -11.997 1.00 94.88 216 LYS A N 1
ATOM 1648 C CA . LYS A 1 216 ? 19.271 3.284 -12.140 1.00 94.88 216 LYS A CA 1
ATOM 1649 C C . LYS A 1 216 ? 20.042 2.289 -12.997 1.00 94.88 216 LYS A C 1
ATOM 1651 O O . LYS A 1 216 ? 20.871 2.703 -13.800 1.00 94.88 216 LYS A O 1
ATOM 1656 N N . LYS A 1 217 ? 19.794 0.994 -12.794 1.00 92.94 217 LYS A N 1
ATOM 1657 C CA . LYS A 1 217 ? 20.488 -0.076 -13.519 1.00 92.94 217 LYS A CA 1
ATOM 1658 C C . LYS A 1 217 ? 20.007 -0.229 -14.951 1.00 92.94 217 LYS A C 1
ATOM 1660 O O . LYS A 1 217 ? 20.813 -0.546 -15.817 1.00 92.94 217 LYS A O 1
ATOM 1665 N N . HIS A 1 218 ? 18.725 0.030 -15.181 1.00 93.88 218 HIS A N 1
ATOM 1666 C CA . HIS A 1 218 ? 18.092 -0.163 -16.473 1.00 93.88 218 HIS A CA 1
ATOM 1667 C C . HIS A 1 218 ? 17.441 1.133 -16.980 1.00 93.88 218 HIS A C 1
ATOM 1669 O O . HIS A 1 218 ? 16.214 1.287 -16.929 1.00 93.88 218 HIS A O 1
ATOM 1675 N N . PRO A 1 219 ? 18.247 2.108 -17.439 1.00 96.00 219 PRO A N 1
ATOM 1676 C CA . PRO A 1 219 ? 17.745 3.378 -17.964 1.00 96.00 219 PRO A CA 1
ATOM 1677 C C . PRO A 1 219 ? 16.893 3.231 -19.239 1.00 96.00 219 PRO A C 1
ATOM 1679 O O . PRO A 1 219 ? 16.208 4.178 -19.624 1.00 96.00 219 PRO A O 1
ATOM 1682 N N . GLU A 1 220 ? 16.923 2.064 -19.884 1.00 96.94 220 GLU A N 1
ATOM 1683 C CA . GLU A 1 220 ? 16.121 1.685 -21.048 1.00 96.94 220 GLU A CA 1
ATOM 1684 C C . GLU A 1 220 ? 14.668 1.301 -20.719 1.00 96.94 220 GLU A C 1
ATOM 1686 O O . GLU A 1 220 ? 13.888 1.049 -21.638 1.00 96.94 220 GLU A O 1
ATOM 1691 N N . TYR A 1 221 ? 14.280 1.289 -19.438 1.00 98.00 221 TYR A N 1
ATOM 1692 C CA . TYR A 1 221 ? 12.895 1.094 -18.997 1.00 98.00 221 TYR A CA 1
ATOM 1693 C C . TYR A 1 221 ? 12.401 2.257 -18.141 1.00 98.00 221 TYR A C 1
ATOM 1695 O O . TYR A 1 221 ? 13.171 2.953 -17.475 1.00 98.00 221 TYR A O 1
ATOM 1703 N N . ASN A 1 222 ? 11.080 2.420 -18.118 1.00 98.81 222 ASN A N 1
ATOM 1704 C CA . ASN A 1 222 ? 10.379 3.310 -17.205 1.00 98.81 222 ASN A CA 1
ATOM 1705 C C . ASN A 1 222 ? 9.780 2.511 -16.046 1.00 98.81 222 ASN A C 1
ATOM 1707 O O . ASN A 1 222 ? 9.142 1.483 -16.259 1.00 98.81 222 ASN A O 1
ATOM 1711 N N . PHE A 1 223 ? 9.902 3.020 -14.825 1.00 98.75 223 PHE A N 1
ATOM 1712 C CA . PHE A 1 223 ? 9.428 2.345 -13.623 1.00 98.75 223 PHE A CA 1
ATOM 1713 C C . PHE A 1 223 ? 8.337 3.151 -12.926 1.00 98.75 223 PHE A C 1
ATOM 1715 O O . PHE A 1 223 ? 8.475 4.357 -12.704 1.00 98.75 223 PHE A O 1
ATOM 1722 N N . ILE A 1 224 ? 7.252 2.479 -12.538 1.00 98.81 224 ILE A N 1
ATOM 1723 C CA . ILE A 1 224 ? 6.184 3.072 -11.731 1.00 98.81 224 ILE A CA 1
ATOM 1724 C C . ILE A 1 224 ? 5.962 2.249 -10.464 1.00 98.81 224 ILE A C 1
ATOM 1726 O O . ILE A 1 224 ? 5.479 1.119 -10.513 1.00 98.81 224 ILE A O 1
ATOM 1730 N N . GLY A 1 225 ? 6.240 2.846 -9.306 1.00 98.56 225 GLY A N 1
ATOM 1731 C CA . GLY A 1 225 ? 5.919 2.249 -8.010 1.00 98.56 225 GLY A CA 1
ATOM 1732 C C . GLY A 1 225 ? 4.523 2.647 -7.519 1.00 98.56 225 GLY A C 1
ATOM 1733 O O . GLY A 1 225 ? 4.190 3.833 -7.478 1.00 98.56 225 GLY A O 1
ATOM 1734 N N . ILE A 1 226 ? 3.705 1.685 -7.085 1.00 98.50 226 ILE A N 1
ATOM 1735 C CA . ILE A 1 226 ? 2.356 1.936 -6.551 1.00 98.50 226 ILE A CA 1
ATOM 1736 C C . ILE A 1 226 ? 2.286 1.551 -5.073 1.00 98.50 226 ILE A C 1
ATOM 1738 O O . ILE A 1 226 ? 2.547 0.406 -4.709 1.00 98.50 226 ILE A O 1
ATOM 1742 N N . ASP A 1 227 ? 1.861 2.477 -4.209 1.00 96.81 227 ASP A N 1
ATOM 1743 C CA . ASP A 1 227 ? 1.596 2.180 -2.794 1.00 96.81 227 ASP A CA 1
ATOM 1744 C C . ASP A 1 227 ? 0.487 3.071 -2.217 1.00 96.81 227 ASP A C 1
ATOM 1746 O O . ASP A 1 227 ? 0.389 4.263 -2.494 1.00 96.81 227 ASP A O 1
ATOM 1750 N N . LEU A 1 228 ? -0.340 2.526 -1.327 1.00 92.06 228 LEU A N 1
ATOM 1751 C CA . LEU A 1 228 ? -1.421 3.278 -0.687 1.00 92.06 228 LEU A CA 1
ATOM 1752 C C . LEU A 1 228 ? -0.908 4.310 0.345 1.00 92.06 228 LEU A C 1
ATOM 1754 O O . LEU A 1 228 ? -1.575 5.303 0.666 1.00 92.06 228 LEU A O 1
ATOM 1758 N N . LYS A 1 229 ? 0.266 4.068 0.937 1.00 85.88 229 LYS A N 1
ATOM 1759 C CA . LYS A 1 229 ? 0.817 4.824 2.067 1.00 85.88 229 LYS A CA 1
ATOM 1760 C C . LYS A 1 229 ? 1.762 5.926 1.580 1.00 85.88 229 LYS A C 1
ATOM 1762 O O . LYS A 1 229 ? 2.978 5.778 1.625 1.00 85.88 229 LYS A O 1
ATOM 1767 N N . GLY A 1 230 ? 1.208 7.103 1.279 1.00 79.88 230 GLY A N 1
ATOM 1768 C CA . GLY A 1 230 ? 1.972 8.269 0.792 1.00 79.88 230 GLY A CA 1
ATOM 1769 C C . GLY A 1 230 ? 3.200 8.674 1.625 1.00 79.88 230 GLY A C 1
ATOM 1770 O O . GLY A 1 230 ? 4.218 9.073 1.072 1.00 79.88 230 GLY A O 1
ATOM 1771 N N . ALA A 1 231 ? 3.167 8.504 2.951 1.00 79.75 231 ALA A N 1
ATOM 1772 C CA . ALA A 1 231 ? 4.330 8.788 3.801 1.00 79.75 231 ALA A CA 1
ATOM 1773 C C . ALA A 1 231 ? 5.538 7.864 3.543 1.00 79.75 231 ALA A C 1
ATOM 1775 O O . ALA A 1 231 ? 6.654 8.217 3.929 1.00 79.75 231 ALA A O 1
ATOM 1776 N N . ARG A 1 232 ? 5.318 6.673 2.969 1.00 86.44 232 ARG A N 1
ATOM 1777 C CA . ARG A 1 232 ? 6.387 5.751 2.563 1.00 86.44 232 ARG A CA 1
ATOM 1778 C C . ARG A 1 232 ? 6.963 6.174 1.211 1.00 86.44 232 ARG A C 1
ATOM 1780 O O . ARG A 1 232 ? 8.179 6.318 1.122 1.00 86.44 232 ARG A O 1
ATOM 1787 N N . LEU A 1 233 ? 6.088 6.507 0.258 1.00 93.19 233 LEU A N 1
ATOM 1788 C CA . LEU A 1 233 ? 6.456 7.005 -1.073 1.00 93.19 233 LEU A CA 1
ATOM 1789 C C . LEU A 1 233 ? 7.309 8.273 -1.031 1.00 93.19 233 LEU A C 1
ATOM 1791 O O . LEU A 1 233 ? 8.178 8.429 -1.877 1.00 93.19 233 LEU A O 1
ATOM 1795 N N . TRP A 1 234 ? 7.123 9.137 -0.023 1.00 95.12 234 TRP A N 1
ATOM 1796 C CA . TRP A 1 23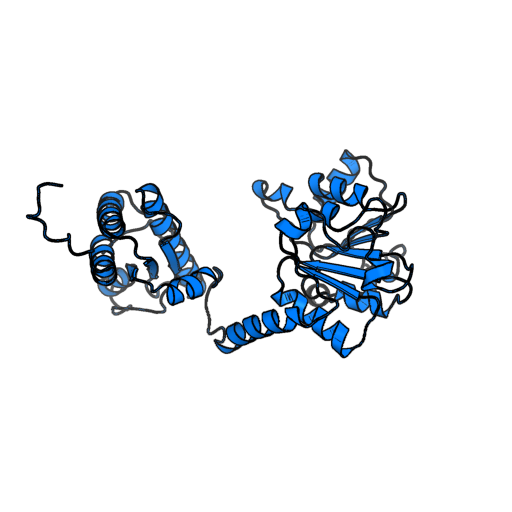4 ? 7.920 10.361 0.128 1.00 95.12 234 TRP A CA 1
ATOM 1797 C C . TRP A 1 234 ? 9.424 10.113 0.009 1.00 95.12 234 TRP A C 1
ATOM 1799 O O . TRP A 1 234 ? 10.125 10.921 -0.588 1.00 95.12 234 TRP A O 1
ATOM 1809 N N . ARG A 1 235 ? 9.942 9.010 0.576 1.00 93.19 235 ARG A N 1
ATOM 1810 C CA . ARG A 1 235 ? 11.388 8.765 0.525 1.00 93.19 235 ARG A CA 1
ATOM 1811 C C . ARG A 1 235 ? 11.849 8.457 -0.896 1.00 93.19 235 ARG A C 1
ATOM 1813 O O . ARG A 1 235 ? 12.835 9.043 -1.316 1.00 93.19 235 ARG A O 1
ATOM 1820 N N . GLY A 1 236 ? 11.118 7.610 -1.616 1.00 94.56 236 GLY A N 1
ATOM 1821 C CA . GLY A 1 236 ? 11.428 7.307 -3.008 1.00 94.56 236 GLY A CA 1
ATOM 1822 C C . GLY A 1 236 ? 11.267 8.526 -3.911 1.00 94.56 236 GLY A C 1
ATOM 1823 O O . GLY A 1 236 ? 12.167 8.854 -4.674 1.00 94.56 236 GLY A O 1
ATOM 1824 N N . ALA A 1 237 ? 10.169 9.270 -3.765 1.00 97.19 237 ALA A N 1
ATOM 1825 C CA . ALA A 1 237 ? 9.953 10.497 -4.526 1.00 97.19 237 ALA A CA 1
ATOM 1826 C C . ALA A 1 237 ? 11.054 11.537 -4.249 1.00 97.19 237 ALA A C 1
ATOM 1828 O O . ALA A 1 237 ? 11.576 12.151 -5.174 1.00 97.19 237 ALA A O 1
ATOM 1829 N N . LYS A 1 238 ? 11.487 11.689 -2.997 1.00 96.00 238 LYS A N 1
ATOM 1830 C CA . LYS A 1 238 ? 12.610 12.567 -2.675 1.00 96.00 238 LYS A CA 1
ATOM 1831 C C . LYS A 1 238 ? 13.915 12.120 -3.345 1.00 96.00 238 LYS A C 1
ATOM 1833 O O . LYS A 1 238 ? 14.577 12.958 -3.942 1.00 96.00 238 LYS A O 1
ATOM 1838 N N . SER A 1 239 ? 14.237 10.826 -3.326 1.00 96.00 239 SER A N 1
ATOM 1839 C CA . SER A 1 239 ? 15.421 10.286 -4.011 1.00 96.00 239 SER A CA 1
ATOM 1840 C C . SER A 1 239 ? 15.382 10.514 -5.524 1.00 96.00 239 SER A C 1
ATOM 1842 O O . SER A 1 239 ? 16.371 10.953 -6.091 1.00 96.00 239 SER A O 1
ATOM 1844 N N . VAL A 1 240 ? 14.230 10.328 -6.177 1.00 97.62 240 VAL A N 1
ATOM 1845 C CA . VAL A 1 240 ? 14.074 10.643 -7.612 1.00 97.62 240 VAL A CA 1
ATOM 1846 C C . VAL A 1 240 ? 14.381 12.115 -7.903 1.00 97.62 240 VAL A C 1
ATOM 1848 O O . VAL A 1 240 ? 15.045 12.413 -8.891 1.00 97.62 240 VAL A O 1
ATOM 1851 N N . GLN A 1 241 ? 13.949 13.033 -7.030 1.00 96.44 241 GLN A N 1
ATOM 1852 C CA . GLN A 1 241 ? 14.248 14.462 -7.162 1.00 96.44 241 GLN A CA 1
ATOM 1853 C C . GLN A 1 241 ? 15.736 14.770 -6.928 1.00 96.44 241 GLN A C 1
ATOM 1855 O O . GLN A 1 241 ? 16.322 15.536 -7.688 1.00 96.44 241 GLN A O 1
ATOM 1860 N N . GLU A 1 242 ? 16.332 14.210 -5.872 1.00 96.00 242 GLU A N 1
ATOM 1861 C CA . GLU A 1 242 ? 17.736 14.434 -5.489 1.00 96.00 242 GLU A CA 1
ATOM 1862 C C . GLU A 1 242 ? 18.707 13.874 -6.536 1.00 96.00 242 GLU A C 1
ATOM 1864 O O . GLU A 1 242 ? 19.701 14.514 -6.865 1.00 96.00 242 GLU A O 1
ATOM 1869 N N . GLU A 1 243 ? 18.385 12.713 -7.102 1.00 95.94 243 GLU A N 1
ATOM 1870 C CA . GLU A 1 243 ? 19.204 12.017 -8.099 1.00 95.94 243 GLU A CA 1
ATOM 1871 C C . GLU A 1 243 ? 18.803 12.357 -9.545 1.00 95.94 243 GLU A C 1
ATOM 1873 O O . GLU A 1 243 ? 19.418 11.879 -10.494 1.00 95.94 243 GLU A O 1
ATOM 1878 N N . SER A 1 244 ? 17.786 13.209 -9.732 1.00 96.31 244 SER A N 1
ATOM 1879 C CA . SER A 1 244 ? 17.283 13.655 -11.042 1.00 96.31 244 SER A CA 1
ATOM 1880 C C . SER A 1 244 ? 16.911 12.512 -12.003 1.00 96.31 244 SER A C 1
ATOM 1882 O O . SER A 1 244 ? 17.115 12.618 -13.217 1.00 96.31 244 SER A O 1
ATOM 1884 N N . LEU A 1 245 ? 16.343 11.422 -11.474 1.00 97.69 245 LEU A N 1
ATOM 1885 C CA . LEU A 1 245 ? 15.921 10.272 -12.278 1.00 97.69 245 LEU A CA 1
ATOM 1886 C C . LEU A 1 245 ? 14.714 10.648 -13.146 1.00 97.69 245 LEU A C 1
ATOM 1888 O O . LEU A 1 245 ? 13.725 11.194 -12.658 1.00 97.69 245 LEU A O 1
ATOM 1892 N N . LYS A 1 246 ? 14.790 10.349 -14.446 1.00 97.75 246 LYS A N 1
ATOM 1893 C CA . LYS A 1 246 ? 13.754 10.717 -15.432 1.00 97.75 246 LYS A CA 1
ATOM 1894 C C . LYS A 1 246 ? 12.807 9.570 -15.780 1.00 97.75 246 LYS A C 1
ATOM 1896 O O . LYS A 1 246 ? 11.742 9.811 -16.335 1.00 97.75 246 LYS A O 1
ATOM 1901 N N . ASN A 1 247 ? 13.190 8.345 -15.444 1.00 98.62 247 ASN A N 1
ATOM 1902 C CA . ASN A 1 247 ? 12.489 7.108 -15.772 1.00 98.62 247 ASN A CA 1
ATOM 1903 C C . ASN A 1 247 ? 11.777 6.491 -14.553 1.00 98.62 247 ASN A C 1
ATOM 1905 O O . ASN A 1 247 ? 11.531 5.291 -14.527 1.00 98.62 247 ASN A O 1
ATOM 1909 N N . VAL A 1 248 ? 11.439 7.297 -13.535 1.00 98.75 248 VAL A N 1
ATOM 1910 C CA . VAL A 1 248 ? 10.720 6.844 -12.332 1.00 98.75 248 VAL A CA 1
ATOM 1911 C C . VAL A 1 248 ? 9.502 7.714 -12.062 1.00 98.75 248 VAL A C 1
ATOM 1913 O O . VAL A 1 248 ? 9.596 8.940 -12.027 1.00 98.75 248 VAL A O 1
ATOM 1916 N N . ALA A 1 249 ? 8.370 7.074 -11.785 1.00 98.75 249 ALA A N 1
ATOM 1917 C CA . ALA A 1 249 ? 7.201 7.713 -11.203 1.00 98.75 249 ALA A CA 1
ATOM 1918 C C . ALA A 1 249 ? 6.620 6.881 -10.050 1.00 98.75 249 ALA A C 1
ATOM 1920 O O . ALA A 1 249 ? 6.886 5.691 -9.895 1.00 98.75 249 ALA A O 1
ATOM 1921 N N . PHE A 1 250 ? 5.799 7.519 -9.225 1.00 98.75 250 PHE A N 1
ATOM 1922 C CA . PHE A 1 250 ? 5.076 6.884 -8.134 1.00 98.75 250 PHE A CA 1
ATOM 1923 C C . PHE A 1 250 ? 3.597 7.239 -8.192 1.00 98.75 250 PHE A C 1
ATOM 1925 O O . PHE A 1 250 ? 3.237 8.379 -8.482 1.00 98.75 250 PHE A O 1
ATOM 1932 N N . ILE A 1 251 ? 2.734 6.283 -7.847 1.00 98.44 251 ILE A N 1
ATOM 1933 C CA . ILE A 1 251 ? 1.292 6.506 -7.731 1.00 98.44 251 ILE A CA 1
ATOM 1934 C C . ILE A 1 251 ? 0.835 6.123 -6.331 1.00 98.44 251 ILE A C 1
ATOM 1936 O O . ILE A 1 251 ? 0.974 4.981 -5.887 1.00 98.44 251 ILE A O 1
ATOM 1940 N N . ARG A 1 252 ? 0.216 7.075 -5.635 1.00 97.44 252 ARG A N 1
ATOM 1941 C CA . ARG A 1 252 ? -0.436 6.817 -4.359 1.00 97.44 252 ARG A CA 1
ATOM 1942 C C . ARG A 1 252 ? -1.898 6.446 -4.566 1.00 97.44 252 ARG A C 1
ATOM 1944 O O . ARG A 1 252 ? -2.758 7.321 -4.586 1.00 97.44 252 ARG A O 1
ATOM 1951 N N . THR A 1 253 ? -2.196 5.155 -4.658 1.00 96.31 253 THR A N 1
ATOM 1952 C CA . THR A 1 253 ? -3.578 4.677 -4.810 1.00 96.31 253 THR A CA 1
ATOM 1953 C C . THR A 1 253 ? -3.756 3.229 -4.340 1.00 96.31 253 THR A C 1
ATOM 1955 O O . THR A 1 253 ? -2.818 2.582 -3.877 1.00 96.31 253 THR A O 1
ATOM 1958 N N . GLN A 1 254 ? -4.995 2.744 -4.391 1.00 95.38 254 GLN A N 1
ATOM 1959 C CA . GLN A 1 254 ? -5.358 1.346 -4.168 1.00 95.38 254 GLN A CA 1
ATOM 1960 C C . GLN A 1 254 ? -5.050 0.531 -5.430 1.00 95.38 254 GLN A C 1
ATOM 1962 O O . GLN A 1 254 ? -5.485 0.906 -6.517 1.00 95.38 254 GLN A O 1
ATOM 1967 N N . ILE A 1 255 ? -4.341 -0.592 -5.289 1.00 97.00 255 ILE A N 1
ATOM 1968 C CA . ILE A 1 255 ? -3.969 -1.469 -6.418 1.00 97.00 255 ILE A CA 1
ATOM 1969 C C . ILE A 1 255 ? -5.221 -2.046 -7.101 1.00 97.00 255 ILE A C 1
ATOM 1971 O O . ILE A 1 255 ? -5.221 -2.328 -8.291 1.00 97.00 255 ILE A O 1
ATOM 1975 N N . GLU A 1 256 ? -6.343 -2.141 -6.390 1.00 96.00 256 GLU A N 1
ATOM 1976 C CA . GLU A 1 256 ? -7.641 -2.550 -6.932 1.00 96.00 256 GLU A CA 1
ATOM 1977 C C . GLU A 1 256 ? -8.120 -1.677 -8.110 1.00 96.00 256 GLU A C 1
ATOM 1979 O O . GLU A 1 256 ? -8.968 -2.114 -8.895 1.00 96.00 256 GLU A O 1
ATOM 1984 N N . LEU A 1 257 ? -7.584 -0.457 -8.232 1.00 97.25 257 LEU A N 1
ATOM 1985 C CA . LEU A 1 257 ? -7.909 0.515 -9.274 1.00 97.25 257 LEU A CA 1
ATOM 1986 C C . LEU A 1 257 ? -6.981 0.450 -10.500 1.00 97.25 257 LEU A C 1
ATOM 1988 O O . LEU A 1 257 ? -7.088 1.301 -11.376 1.00 97.25 257 LEU A O 1
ATOM 1992 N N . ILE A 1 258 ? -6.082 -0.532 -10.589 1.00 97.88 258 ILE A N 1
ATOM 1993 C CA . ILE A 1 258 ? -5.008 -0.561 -11.594 1.00 97.88 258 ILE A CA 1
ATOM 1994 C C . ILE A 1 258 ? -5.492 -0.481 -13.059 1.00 97.88 258 ILE A C 1
ATOM 1996 O O . ILE A 1 258 ? -4.899 0.236 -13.856 1.00 97.88 258 ILE A O 1
ATOM 2000 N N . GLU A 1 259 ? -6.627 -1.100 -13.398 1.00 97.31 259 GLU A N 1
ATOM 2001 C CA . GLU A 1 259 ? -7.230 -1.068 -14.751 1.00 97.31 259 GLU A CA 1
ATOM 2002 C C . GLU A 1 259 ? -7.759 0.315 -15.164 1.00 97.31 259 GLU A C 1
ATOM 2004 O O . GLU A 1 259 ? -8.060 0.568 -16.332 1.00 97.31 259 GLU A O 1
ATOM 2009 N N . TYR A 1 260 ? -7.926 1.217 -14.200 1.00 97.81 260 TYR A N 1
ATOM 2010 C CA . TYR A 1 260 ? -8.314 2.601 -14.454 1.00 97.81 260 TYR A CA 1
ATOM 2011 C C . TYR A 1 260 ? -7.092 3.509 -14.624 1.00 97.81 260 TYR A C 1
ATOM 2013 O O . TYR A 1 260 ? -7.217 4.589 -15.190 1.00 97.81 260 TYR A O 1
ATOM 2021 N N . LEU A 1 261 ? -5.915 3.073 -14.163 1.00 98.19 261 LEU A N 1
ATOM 2022 C CA . LEU A 1 261 ? -4.663 3.827 -14.256 1.00 98.19 261 LEU A CA 1
ATOM 2023 C C . LEU A 1 261 ? -3.929 3.584 -15.577 1.00 98.19 261 LEU A C 1
ATOM 2025 O O . LEU A 1 261 ? -3.237 4.483 -16.054 1.00 98.19 261 LEU A O 1
ATOM 2029 N N . PHE A 1 262 ? -4.084 2.384 -16.140 1.00 98.50 262 PHE A N 1
ATOM 2030 C CA . PHE A 1 262 ? -3.373 1.929 -17.332 1.00 98.50 262 PHE A CA 1
ATOM 2031 C C . PHE A 1 262 ? -4.342 1.382 -18.373 1.00 98.50 262 PHE A C 1
ATOM 2033 O O . PHE A 1 262 ? -5.372 0.792 -18.040 1.00 98.50 262 PHE A O 1
ATOM 2040 N N . PHE A 1 263 ? -4.034 1.637 -19.636 1.00 97.69 263 PHE A N 1
ATOM 2041 C CA . PHE A 1 263 ? -4.748 1.107 -20.783 1.00 97.69 263 PHE A CA 1
ATOM 2042 C C . PHE A 1 263 ? -4.361 -0.349 -21.048 1.00 97.69 263 PHE A C 1
ATOM 2044 O O . PHE A 1 263 ? -3.438 -0.891 -20.435 1.00 97.69 263 PHE A O 1
ATOM 2051 N N . GLU A 1 264 ? -5.103 -0.994 -21.941 1.00 97.44 264 GLU A N 1
ATOM 2052 C CA . GLU A 1 264 ? -4.811 -2.365 -22.335 1.00 97.44 264 GLU A CA 1
ATOM 2053 C C . GLU A 1 264 ? -3.427 -2.453 -22.982 1.00 97.44 264 GLU A C 1
ATOM 2055 O O . GLU A 1 264 ? -3.070 -1.608 -23.805 1.00 97.44 264 GLU A O 1
ATOM 2060 N N . GLN A 1 265 ? -2.649 -3.468 -22.594 1.00 96.31 265 GLN A N 1
ATOM 2061 C CA . GLN A 1 265 ? -1.293 -3.717 -23.103 1.00 96.31 265 GLN A CA 1
ATOM 2062 C C . GLN A 1 265 ? -0.290 -2.555 -22.926 1.00 96.31 265 GLN A C 1
ATOM 2064 O O . GLN A 1 265 ? 0.714 -2.478 -23.635 1.00 96.31 265 GLN A O 1
ATOM 2069 N N . GLU A 1 266 ? -0.523 -1.650 -21.970 1.00 97.94 266 GLU A N 1
ATOM 2070 C CA . GLU A 1 266 ? 0.381 -0.527 -21.677 1.00 97.94 266 GLU A CA 1
ATOM 2071 C C . GLU A 1 266 ? 1.607 -0.959 -20.843 1.00 97.94 266 GLU A C 1
ATOM 2073 O O . GLU A 1 266 ? 2.665 -0.332 -20.914 1.00 97.94 266 GLU A O 1
ATOM 2078 N N . ILE A 1 267 ? 1.495 -2.046 -20.071 1.00 98.62 267 ILE A N 1
ATOM 2079 C CA . ILE A 1 267 ? 2.505 -2.490 -19.099 1.00 98.62 267 ILE A CA 1
ATOM 2080 C C . ILE A 1 267 ? 3.275 -3.703 -19.611 1.00 98.62 267 ILE A C 1
ATOM 2082 O O . ILE A 1 267 ? 2.686 -4.655 -20.109 1.00 98.62 267 ILE A O 1
ATOM 2086 N N . SER A 1 268 ? 4.600 -3.690 -19.464 1.00 98.31 268 SER A N 1
ATOM 2087 C CA . SER A 1 268 ? 5.462 -4.791 -19.928 1.00 98.31 268 SER A CA 1
ATOM 2088 C C . SER A 1 268 ? 5.734 -5.810 -18.824 1.00 98.31 268 SER A C 1
ATOM 2090 O O . SER A 1 268 ? 5.645 -7.008 -19.066 1.00 98.31 268 SER A O 1
ATOM 2092 N N . GLU A 1 269 ? 5.970 -5.348 -17.595 1.00 98.19 269 GLU A N 1
ATOM 2093 C CA . GLU A 1 269 ? 6.201 -6.230 -16.448 1.00 98.19 269 GLU A CA 1
ATOM 2094 C C . GLU A 1 269 ? 5.533 -5.713 -15.175 1.00 98.19 269 GLU A C 1
ATOM 2096 O O . GLU A 1 269 ? 5.361 -4.506 -14.975 1.00 98.19 269 GLU A O 1
ATOM 2101 N N . ILE A 1 270 ? 5.198 -6.643 -14.280 1.00 98.62 270 ILE A N 1
ATOM 2102 C CA . ILE A 1 270 ? 4.697 -6.354 -12.936 1.00 98.62 270 ILE A CA 1
ATOM 2103 C C . ILE A 1 270 ? 5.544 -7.096 -11.906 1.00 98.62 270 ILE A C 1
ATOM 2105 O O . ILE A 1 270 ? 5.579 -8.322 -11.875 1.00 98.62 270 ILE A O 1
ATOM 2109 N N . TRP A 1 271 ? 6.147 -6.345 -10.995 1.00 97.94 271 TRP A N 1
ATOM 2110 C CA . TRP A 1 271 ? 6.895 -6.846 -9.853 1.00 97.94 271 TRP A CA 1
ATOM 2111 C C . TRP A 1 271 ? 6.074 -6.735 -8.569 1.00 97.94 271 TRP A C 1
ATOM 2113 O O . TRP A 1 271 ? 5.559 -5.673 -8.212 1.00 97.94 271 TRP A O 1
ATOM 2123 N N . ILE A 1 272 ? 5.965 -7.851 -7.851 1.00 97.06 272 ILE A N 1
ATOM 2124 C CA . ILE A 1 272 ? 5.337 -7.962 -6.535 1.00 97.06 272 ILE A CA 1
ATOM 2125 C C . ILE A 1 272 ? 6.424 -8.399 -5.549 1.00 97.06 272 ILE A C 1
ATOM 2127 O O . ILE A 1 272 ? 6.735 -9.584 -5.407 1.00 97.06 272 ILE A O 1
ATOM 2131 N N . THR A 1 273 ? 7.030 -7.421 -4.883 1.00 92.31 273 THR A N 1
ATOM 2132 C CA . THR A 1 273 ? 8.220 -7.580 -4.040 1.00 92.31 273 THR A CA 1
ATOM 2133 C C . THR A 1 273 ? 7.838 -7.600 -2.559 1.00 92.31 273 THR A C 1
ATOM 2135 O O . THR A 1 273 ? 7.350 -6.626 -1.993 1.00 92.31 273 THR A O 1
ATOM 2138 N N . PHE A 1 274 ? 8.056 -8.740 -1.908 1.00 90.25 274 PHE A N 1
ATOM 2139 C CA . PHE A 1 274 ? 7.811 -8.973 -0.479 1.00 90.25 274 PHE A CA 1
ATOM 2140 C C . PHE A 1 274 ? 6.436 -8.477 0.019 1.00 90.25 274 PHE A C 1
ATOM 2142 O O . PHE A 1 274 ? 6.355 -7.741 1.012 1.00 90.25 274 PHE A O 1
ATOM 2149 N N . PRO A 1 275 ? 5.330 -8.850 -0.655 1.00 92.12 275 PRO A N 1
ATOM 2150 C CA . PRO A 1 275 ? 4.001 -8.407 -0.252 1.00 92.12 275 PRO A CA 1
ATOM 2151 C C . PRO A 1 275 ? 3.593 -9.031 1.093 1.00 92.12 275 PRO A C 1
ATOM 2153 O O . PRO A 1 275 ? 4.031 -10.122 1.456 1.00 92.12 275 PRO A O 1
ATOM 2156 N N . ASP A 1 276 ? 2.682 -8.377 1.822 1.00 89.25 276 ASP A N 1
ATOM 2157 C CA . ASP A 1 276 ? 2.062 -8.986 3.008 1.00 89.25 276 ASP A CA 1
ATOM 2158 C C . ASP A 1 276 ? 1.335 -10.286 2.592 1.00 89.25 276 ASP A C 1
ATOM 2160 O O . ASP A 1 276 ? 0.439 -10.227 1.742 1.00 89.25 276 ASP A O 1
ATOM 2164 N N . PRO A 1 277 ? 1.661 -11.448 3.191 1.00 89.06 277 PRO A N 1
ATOM 2165 C CA . PRO A 1 277 ? 1.118 -12.740 2.774 1.00 89.06 277 PRO A CA 1
ATOM 2166 C C . PRO A 1 277 ? -0.381 -12.912 3.052 1.00 89.06 277 PRO A C 1
ATOM 2168 O O . PRO A 1 277 ? -1.000 -13.849 2.546 1.00 89.06 277 PRO A O 1
ATOM 2171 N N . GLN A 1 278 ? -0.993 -12.041 3.868 1.00 92.12 278 GLN A N 1
ATOM 2172 C CA . GLN A 1 278 ? -2.422 -12.092 4.203 1.00 92.12 278 GLN A CA 1
ATOM 2173 C C . GLN A 1 278 ? -2.892 -13.514 4.587 1.00 92.12 278 GLN A C 1
ATOM 2175 O O . GLN A 1 278 ? -3.868 -14.046 4.048 1.00 92.12 278 GLN A O 1
ATOM 2180 N N . ILE A 1 279 ? -2.182 -14.140 5.534 1.00 85.62 279 ILE A N 1
ATOM 2181 C CA . ILE A 1 279 ? -2.313 -15.571 5.883 1.00 85.62 279 ILE A CA 1
ATOM 2182 C C . ILE A 1 279 ? -3.757 -15.965 6.234 1.00 85.62 279 ILE A C 1
ATOM 2184 O O . ILE A 1 279 ? -4.241 -17.029 5.856 1.00 85.62 279 ILE A O 1
ATOM 2188 N N . LYS A 1 280 ? -4.495 -15.093 6.930 1.00 84.31 280 LYS A N 1
ATOM 2189 C CA . LYS A 1 280 ? -5.861 -15.393 7.390 1.00 84.31 280 LYS A CA 1
ATOM 2190 C C . LYS A 1 280 ? -6.808 -15.614 6.207 1.00 84.31 280 LYS A C 1
ATOM 2192 O O . LYS A 1 280 ? -6.930 -14.731 5.368 1.00 84.31 280 LYS A O 1
ATOM 2197 N N . TYR A 1 281 ? -7.577 -16.706 6.217 1.00 79.31 281 TYR A N 1
ATOM 2198 C CA . TYR A 1 281 ? -8.516 -17.074 5.141 1.00 79.31 281 TYR A CA 1
ATOM 2199 C C . TYR A 1 281 ? -9.428 -15.923 4.682 1.00 79.31 281 TYR A C 1
ATOM 2201 O O . TYR A 1 281 ? -9.447 -15.568 3.509 1.00 79.31 281 TYR A O 1
ATOM 2209 N N . ARG A 1 282 ? -10.085 -15.226 5.620 1.00 87.94 282 ARG A N 1
ATOM 2210 C CA . ARG A 1 282 ? -10.945 -14.057 5.329 1.00 87.94 282 ARG A CA 1
ATOM 2211 C C . ARG A 1 282 ? -10.238 -12.896 4.604 1.00 87.94 282 ARG A C 1
ATOM 2213 O O . ARG A 1 282 ? -10.890 -11.949 4.177 1.00 87.94 282 ARG A O 1
ATOM 2220 N N . ARG A 1 283 ? -8.902 -12.915 4.553 1.00 88.75 283 ARG A N 1
ATOM 2221 C CA . ARG A 1 283 ? -8.046 -11.912 3.909 1.00 88.75 283 ARG A CA 1
ATOM 2222 C C . ARG A 1 283 ? -7.494 -12.387 2.561 1.00 88.75 283 ARG A C 1
ATOM 2224 O O . ARG A 1 283 ? -6.786 -11.610 1.934 1.00 88.75 283 ARG A O 1
ATOM 2231 N N . ALA A 1 284 ? -7.827 -13.597 2.099 1.00 87.69 284 ALA A N 1
ATOM 2232 C CA . ALA A 1 284 ? -7.294 -14.173 0.862 1.00 87.69 284 ALA A CA 1
ATOM 2233 C C . ALA A 1 284 ? -7.467 -13.245 -0.350 1.00 87.69 284 ALA A C 1
ATOM 2235 O O . ALA A 1 284 ? -6.515 -13.034 -1.092 1.00 87.69 284 ALA A O 1
ATOM 2236 N N . LYS A 1 285 ? -8.626 -12.584 -0.468 1.00 91.94 285 LYS A N 1
ATOM 2237 C CA . LYS A 1 285 ? -8.918 -11.600 -1.527 1.00 91.94 285 LYS A CA 1
ATOM 2238 C C . LYS A 1 285 ? -8.008 -10.362 -1.550 1.00 91.94 285 LYS A C 1
ATOM 2240 O O . LYS A 1 285 ? -8.081 -9.588 -2.490 1.00 91.94 285 LYS A O 1
ATOM 2245 N N . HIS A 1 286 ? -7.204 -10.145 -0.507 1.00 91.12 286 HIS A N 1
ATOM 2246 C CA . HIS A 1 286 ? -6.242 -9.043 -0.416 1.00 91.12 286 HIS A CA 1
ATOM 2247 C C . HIS A 1 286 ? -4.805 -9.473 -0.749 1.00 91.12 286 HIS A C 1
ATOM 2249 O O . HIS A 1 286 ? -3.903 -8.643 -0.677 1.00 91.12 286 HIS A O 1
ATOM 2255 N N . ARG A 1 287 ? -4.558 -10.754 -1.061 1.00 96.81 287 ARG A N 1
ATOM 2256 C CA . ARG A 1 287 ? -3.253 -11.200 -1.568 1.00 96.81 287 ARG A CA 1
ATOM 2257 C C . ARG A 1 287 ? -3.079 -10.646 -2.970 1.00 96.81 287 ARG A C 1
ATOM 2259 O O . ARG A 1 287 ? -3.964 -10.828 -3.798 1.00 96.81 287 ARG A O 1
ATOM 2266 N N . LEU A 1 288 ? -1.938 -10.025 -3.251 1.00 97.25 288 LEU A N 1
ATOM 2267 C CA . LEU A 1 288 ? -1.689 -9.430 -4.567 1.00 97.25 288 LEU A CA 1
ATOM 2268 C C . LEU A 1 288 ? -1.597 -10.469 -5.695 1.00 97.25 288 LEU A C 1
ATOM 2270 O O . LEU A 1 288 ? -1.716 -10.090 -6.851 1.00 97.25 288 LEU A O 1
ATOM 2274 N N . THR A 1 289 ? -1.456 -11.755 -5.362 1.00 97.56 289 THR A N 1
ATOM 2275 C CA . THR A 1 289 ? -1.492 -12.893 -6.296 1.00 97.56 289 THR A CA 1
ATOM 2276 C C . THR A 1 289 ? -2.824 -13.649 -6.300 1.00 97.56 289 THR A C 1
ATOM 2278 O O . THR A 1 289 ? -2.939 -14.718 -6.890 1.00 97.56 289 THR A O 1
ATOM 2281 N N . HIS A 1 290 ? -3.859 -13.121 -5.639 1.00 97.75 290 HIS A N 1
ATOM 2282 C CA . HIS A 1 290 ? -5.203 -13.690 -5.720 1.00 97.75 290 HIS A CA 1
ATOM 2283 C C . HIS A 1 290 ? -5.749 -13.575 -7.159 1.00 97.75 290 HIS A C 1
ATOM 2285 O O . HIS A 1 290 ? -5.537 -12.528 -7.777 1.00 97.75 290 HIS A O 1
ATOM 2291 N N . PRO A 1 291 ? -6.529 -14.550 -7.676 1.00 96.75 291 PRO A N 1
ATOM 2292 C CA . PRO A 1 291 ? -7.059 -14.523 -9.048 1.00 96.75 291 PRO A CA 1
ATOM 2293 C C . PRO A 1 291 ? -7.737 -13.206 -9.447 1.00 96.75 291 PRO A C 1
ATOM 2295 O O . PRO A 1 291 ? -7.514 -12.696 -10.536 1.00 96.75 291 PRO A O 1
ATOM 2298 N N . PHE A 1 292 ? -8.496 -12.600 -8.527 1.00 96.06 292 PHE A N 1
ATOM 2299 C CA . PHE A 1 292 ? -9.090 -11.266 -8.712 1.00 96.06 292 PHE A CA 1
ATOM 2300 C C . PHE A 1 292 ? -8.091 -10.203 -9.195 1.00 96.06 292 PHE A C 1
ATOM 2302 O O . PHE A 1 292 ? -8.441 -9.386 -10.036 1.00 96.06 292 PHE A O 1
ATOM 2309 N N . PHE A 1 293 ? -6.875 -10.185 -8.650 1.00 98.00 293 PHE A N 1
ATOM 2310 C CA . PHE A 1 293 ? -5.839 -9.241 -9.054 1.00 98.00 293 PHE A CA 1
ATOM 2311 C C . PHE A 1 293 ? -5.132 -9.683 -10.333 1.00 98.00 293 PHE A C 1
ATOM 2313 O O . PHE A 1 293 ? -4.925 -8.852 -11.210 1.00 98.00 293 PHE A O 1
ATOM 2320 N N . LEU A 1 294 ? -4.824 -10.977 -10.473 1.00 97.31 294 LEU A N 1
ATOM 2321 C CA . LEU A 1 294 ? -4.164 -11.509 -11.672 1.00 97.31 294 LEU A CA 1
ATOM 2322 C C . LEU A 1 294 ? -4.972 -11.223 -12.946 1.00 97.31 294 LEU A C 1
ATOM 2324 O O . LEU A 1 294 ? -4.403 -10.796 -13.946 1.00 97.31 294 LEU A O 1
ATOM 2328 N N . GLU A 1 295 ? -6.301 -11.336 -12.887 1.00 96.25 295 GLU A N 1
ATOM 2329 C CA . GLU A 1 295 ? -7.174 -10.983 -14.014 1.00 96.25 295 GLU A CA 1
ATOM 2330 C C . GLU A 1 295 ? -7.131 -9.488 -14.357 1.00 96.25 295 GLU A C 1
ATOM 2332 O O . GLU A 1 295 ? -7.212 -9.119 -15.525 1.00 96.25 295 GLU A O 1
ATOM 2337 N N . LYS A 1 296 ? -6.953 -8.607 -13.366 1.00 97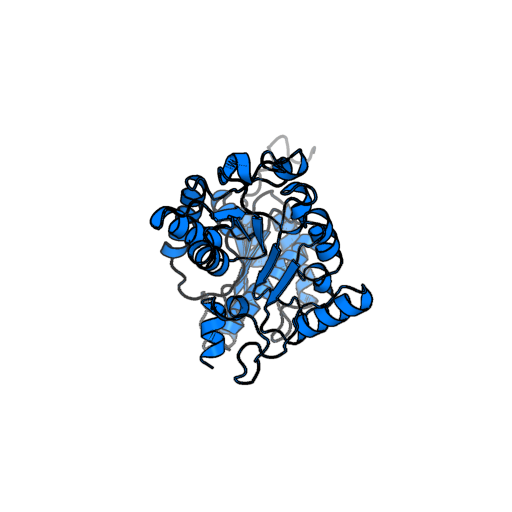.69 296 LYS A N 1
ATOM 2338 C CA . LYS A 1 296 ? -6.770 -7.166 -13.607 1.00 97.69 296 LYS A CA 1
ATOM 2339 C C . LYS A 1 296 ? -5.420 -6.878 -14.252 1.00 97.69 296 LYS A C 1
ATOM 2341 O O . LYS A 1 296 ? -5.336 -6.072 -15.173 1.00 97.69 296 LYS A O 1
ATOM 2346 N N . TYR A 1 297 ? -4.371 -7.540 -13.767 1.00 98.12 297 TYR A N 1
ATOM 2347 C CA . TYR A 1 297 ? -3.016 -7.403 -14.295 1.00 98.12 297 TYR A CA 1
ATOM 2348 C C . TYR A 1 297 ? -2.949 -7.854 -15.752 1.00 98.12 297 TYR A C 1
ATOM 2350 O O . TYR A 1 297 ? -2.403 -7.142 -16.587 1.00 98.12 297 TYR A O 1
ATOM 2358 N N . LYS A 1 298 ? -3.594 -8.977 -16.080 1.00 96.25 298 LYS A N 1
ATOM 2359 C CA . LYS A 1 298 ? -3.667 -9.507 -17.444 1.00 96.25 298 LYS A CA 1
ATOM 2360 C C . LYS A 1 298 ? -4.220 -8.501 -18.458 1.00 96.25 298 LYS A C 1
ATOM 2362 O O . LYS A 1 298 ? -3.769 -8.499 -19.593 1.00 96.25 298 LYS A O 1
ATOM 2367 N N . LYS A 1 299 ? -5.174 -7.644 -18.074 1.00 97.31 299 LYS A N 1
ATOM 2368 C CA . LYS A 1 299 ? -5.754 -6.660 -19.006 1.00 97.31 299 LYS A CA 1
ATOM 2369 C C . LYS A 1 299 ? -4.792 -5.539 -19.369 1.00 97.31 299 LYS A C 1
ATOM 2371 O O . LYS A 1 299 ? -4.825 -5.057 -20.492 1.00 97.31 299 LYS A O 1
ATOM 2376 N N . ILE A 1 300 ? -3.965 -5.103 -18.421 1.00 98.38 300 ILE A N 1
ATOM 2377 C CA . ILE A 1 300 ? -3.031 -3.989 -18.639 1.00 98.38 300 ILE A CA 1
ATOM 2378 C C . ILE A 1 300 ? -1.672 -4.460 -19.163 1.00 98.38 300 ILE A C 1
ATOM 2380 O O . ILE A 1 300 ? -0.929 -3.656 -19.721 1.00 98.38 300 ILE A O 1
ATOM 2384 N N . LEU A 1 301 ? -1.335 -5.737 -18.964 1.00 98.38 301 LEU A N 1
ATOM 2385 C CA . LEU A 1 301 ? -0.104 -6.340 -19.456 1.00 98.38 301 LEU A CA 1
ATOM 2386 C C . LEU A 1 301 ? -0.143 -6.511 -20.974 1.00 98.38 301 LEU A C 1
ATOM 2388 O O . LEU A 1 301 ? -1.185 -6.816 -21.555 1.00 98.38 301 LEU A O 1
ATOM 2392 N N . LYS A 1 302 ? 1.016 -6.344 -21.610 1.00 97.94 302 LYS A N 1
ATOM 2393 C CA . LYS A 1 302 ? 1.262 -6.797 -22.980 1.00 97.94 302 LYS A CA 1
ATOM 2394 C C . LYS A 1 302 ? 1.037 -8.303 -23.092 1.00 97.94 302 LYS A C 1
ATOM 2396 O O . LYS A 1 302 ? 1.096 -9.029 -22.101 1.00 97.94 302 LYS A O 1
ATOM 2401 N N . THR A 1 303 ? 0.804 -8.772 -24.314 1.00 94.12 303 THR A N 1
ATOM 2402 C CA . THR A 1 303 ? 0.536 -10.193 -24.597 1.00 94.12 303 THR A CA 1
ATOM 2403 C C . THR A 1 303 ? 1.657 -11.122 -24.102 1.00 94.12 303 THR A C 1
ATOM 2405 O O . THR A 1 303 ? 1.377 -12.223 -23.637 1.00 94.12 303 THR A O 1
ATOM 2408 N N . ASP A 1 304 ? 2.907 -10.666 -24.155 1.00 93.62 304 ASP A N 1
ATOM 2409 C CA . ASP A 1 304 ? 4.117 -11.340 -23.666 1.00 93.62 304 ASP A CA 1
ATOM 2410 C C . ASP A 1 304 ? 4.574 -10.849 -22.278 1.00 93.62 304 ASP A C 1
ATOM 2412 O O . ASP A 1 304 ? 5.666 -11.185 -21.821 1.00 93.62 304 ASP A O 1
ATOM 2416 N N . GLY A 1 305 ? 3.747 -10.050 -21.601 1.00 95.62 305 GLY A N 1
ATOM 2417 C CA . GLY A 1 305 ? 4.087 -9.429 -20.330 1.00 95.62 305 GLY A CA 1
ATOM 2418 C C . GLY A 1 305 ? 4.208 -10.430 -19.181 1.00 95.62 305 GLY A C 1
ATOM 2419 O O . GLY A 1 305 ? 3.490 -11.431 -19.111 1.00 95.62 305 GLY A O 1
ATOM 2420 N N . VAL A 1 306 ? 5.104 -10.132 -18.239 1.00 95.81 306 VAL A N 1
ATOM 2421 C CA . VAL A 1 306 ? 5.483 -11.055 -17.159 1.00 95.81 306 VAL A CA 1
ATOM 2422 C C . VAL A 1 306 ? 5.105 -10.498 -15.786 1.00 95.81 306 VAL A C 1
ATOM 2424 O O . VAL A 1 306 ? 5.177 -9.295 -15.525 1.00 95.81 306 VAL A O 1
ATOM 2427 N N . ILE A 1 307 ? 4.695 -11.393 -14.881 1.00 97.62 307 ILE A N 1
ATOM 2428 C CA . ILE A 1 307 ? 4.480 -11.088 -13.463 1.00 97.62 307 ILE A CA 1
ATOM 2429 C C . ILE A 1 307 ? 5.561 -11.790 -12.643 1.00 97.62 307 ILE A C 1
ATOM 2431 O O . ILE A 1 307 ? 5.698 -13.012 -12.693 1.00 97.62 307 ILE A O 1
ATOM 2435 N N . HIS A 1 308 ? 6.273 -11.022 -11.828 1.00 96.31 308 HIS A N 1
ATOM 2436 C CA . HIS A 1 308 ? 7.302 -11.498 -10.917 1.00 96.31 308 HIS A CA 1
ATOM 2437 C C . HIS A 1 308 ? 6.790 -11.436 -9.476 1.00 96.31 308 HIS A C 1
ATOM 2439 O O . HIS A 1 308 ? 6.382 -10.378 -8.996 1.00 96.31 308 HIS A O 1
ATOM 2445 N N . LEU A 1 309 ? 6.849 -12.558 -8.754 1.00 95.62 309 LEU A N 1
ATOM 2446 C CA . LEU A 1 309 ? 6.659 -12.597 -7.303 1.00 95.62 309 LEU A CA 1
ATOM 2447 C C . LEU A 1 309 ? 7.993 -12.912 -6.631 1.00 95.62 309 LEU A C 1
ATOM 2449 O O . LEU A 1 309 ? 8.582 -13.962 -6.876 1.00 95.62 309 LEU A O 1
ATOM 2453 N N . LYS A 1 310 ? 8.408 -12.047 -5.706 1.00 92.12 310 LYS A N 1
ATOM 2454 C CA . LYS A 1 310 ? 9.519 -12.299 -4.784 1.00 92.12 310 LYS A CA 1
ATOM 2455 C C . LYS A 1 310 ? 8.978 -12.232 -3.363 1.00 92.12 310 LYS A C 1
ATOM 2457 O O . LYS A 1 310 ? 8.382 -11.231 -2.982 1.00 92.12 310 LYS A O 1
ATOM 2462 N N . THR A 1 311 ? 9.115 -13.297 -2.581 1.00 91.31 311 THR A N 1
ATOM 2463 C CA . THR A 1 311 ? 8.559 -13.357 -1.222 1.00 91.31 311 THR A CA 1
ATOM 2464 C C . THR A 1 311 ? 9.419 -14.227 -0.317 1.00 91.31 311 THR A C 1
ATOM 2466 O O . THR A 1 311 ? 10.019 -15.194 -0.765 1.00 91.31 311 THR A O 1
ATOM 2469 N N . ASP A 1 312 ? 9.455 -13.869 0.960 1.00 87.06 312 ASP A N 1
ATOM 2470 C CA . ASP A 1 312 ? 10.022 -14.633 2.072 1.00 87.06 312 ASP A CA 1
ATOM 2471 C C . ASP A 1 312 ? 8.977 -15.542 2.749 1.00 87.06 312 ASP A C 1
ATOM 2473 O O . ASP A 1 312 ? 9.263 -16.211 3.739 1.00 87.06 312 ASP A O 1
ATOM 2477 N N . SER A 1 313 ? 7.736 -15.547 2.252 1.00 91.62 313 SER A N 1
ATOM 2478 C CA . SER A 1 313 ? 6.642 -16.326 2.816 1.00 91.62 313 SER A CA 1
ATOM 2479 C C . SER A 1 313 ? 6.401 -17.608 2.024 1.00 91.62 313 SER A C 1
ATOM 2481 O O . SER A 1 313 ? 5.754 -17.573 0.975 1.00 91.62 313 SER A O 1
ATOM 2483 N N . ASP A 1 314 ? 6.786 -18.751 2.599 1.00 90.31 314 ASP A N 1
ATOM 2484 C CA . ASP A 1 314 ? 6.473 -20.085 2.054 1.00 90.31 314 ASP A CA 1
ATOM 2485 C C . ASP A 1 314 ? 4.975 -20.263 1.790 1.00 90.31 314 ASP A C 1
ATOM 2487 O O . ASP A 1 314 ? 4.559 -20.836 0.784 1.00 90.31 314 ASP A O 1
ATOM 2491 N N . PHE A 1 315 ? 4.144 -19.708 2.677 1.00 94.00 315 PHE A N 1
ATOM 2492 C CA . PHE A 1 315 ? 2.695 -19.719 2.526 1.00 94.00 315 PHE A CA 1
ATOM 2493 C C . PHE A 1 315 ? 2.242 -19.006 1.247 1.00 94.00 315 PHE A C 1
ATOM 2495 O O . PHE A 1 315 ? 1.437 -19.551 0.493 1.00 94.00 315 PHE A O 1
ATOM 2502 N N . LEU A 1 316 ? 2.715 -17.777 1.009 1.00 95.06 316 LEU A N 1
ATOM 2503 C CA . LEU A 1 316 ? 2.300 -17.018 -0.170 1.00 95.06 316 LEU A CA 1
ATOM 2504 C C . LEU A 1 316 ? 2.884 -17.619 -1.450 1.00 95.06 316 LEU A C 1
ATOM 2506 O O . LEU A 1 316 ? 2.195 -17.646 -2.471 1.00 95.06 316 LEU A O 1
ATOM 2510 N N . TYR A 1 317 ? 4.119 -18.112 -1.384 1.00 94.81 317 TYR A N 1
ATOM 2511 C CA . TYR A 1 317 ? 4.769 -18.819 -2.478 1.00 94.81 317 TYR A CA 1
ATOM 2512 C C . TYR A 1 317 ? 3.958 -20.057 -2.888 1.00 94.81 317 TYR A C 1
ATOM 2514 O O . TYR A 1 317 ? 3.525 -20.155 -4.035 1.00 94.81 317 TYR A O 1
ATOM 2522 N N . GLY A 1 318 ? 3.645 -20.943 -1.935 1.00 95.31 318 GLY A N 1
ATOM 2523 C CA . GLY A 1 318 ? 2.832 -22.138 -2.178 1.00 95.31 318 GLY A CA 1
ATOM 2524 C C . GLY A 1 318 ? 1.408 -21.812 -2.635 1.00 95.31 318 GLY A C 1
ATOM 2525 O O . GLY A 1 318 ? 0.904 -22.425 -3.573 1.00 95.31 318 GLY A O 1
ATOM 2526 N N . TYR A 1 319 ? 0.773 -20.796 -2.037 1.00 96.19 319 TYR A N 1
ATOM 2527 C CA . TYR A 1 319 ? -0.536 -20.308 -2.481 1.00 96.19 319 TYR A CA 1
ATOM 2528 C C . TYR A 1 319 ? -0.512 -19.867 -3.949 1.00 96.19 319 TYR A C 1
ATOM 2530 O O . TYR A 1 319 ? -1.395 -20.237 -4.718 1.00 96.19 319 TYR A O 1
ATOM 2538 N N . THR A 1 320 ? 0.496 -19.086 -4.338 1.00 96.94 320 THR A N 1
ATOM 2539 C CA . THR A 1 320 ? 0.612 -18.554 -5.701 1.00 96.94 320 THR A CA 1
ATOM 2540 C C . THR A 1 320 ? 0.873 -19.673 -6.706 1.00 96.94 320 THR A C 1
ATOM 2542 O O . THR A 1 320 ? 0.242 -19.689 -7.758 1.00 96.94 320 THR A O 1
ATOM 2545 N N . HIS A 1 321 ? 1.715 -20.650 -6.358 1.00 95.56 321 HIS A N 1
ATOM 2546 C CA . HIS A 1 321 ? 1.912 -21.864 -7.159 1.00 95.56 321 HIS A CA 1
ATOM 2547 C C . HIS A 1 321 ? 0.615 -22.632 -7.401 1.00 95.56 321 HIS A C 1
ATOM 2549 O O . HIS A 1 321 ? 0.322 -22.986 -8.540 1.00 95.56 321 HIS A O 1
ATOM 2555 N N . GLY A 1 322 ? -0.198 -22.824 -6.359 1.00 96.50 322 GLY A N 1
ATOM 2556 C CA . GLY 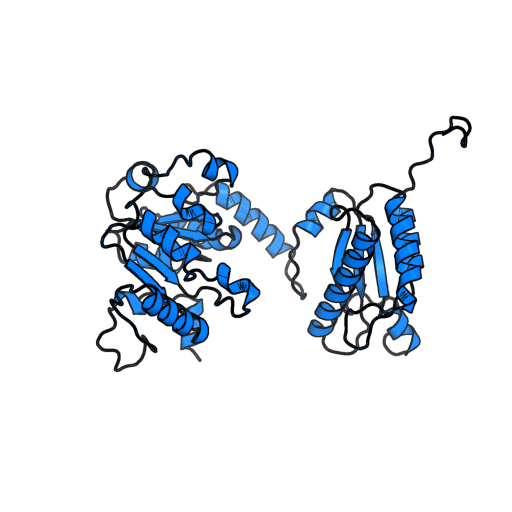A 1 322 ? -1.503 -23.472 -6.501 1.00 96.50 322 GLY A CA 1
ATOM 2557 C C . GLY A 1 322 ? -2.425 -22.733 -7.476 1.00 96.50 322 GLY A C 1
ATOM 2558 O O . GLY A 1 322 ? -3.056 -23.366 -8.316 1.00 96.50 322 GLY A O 1
ATOM 2559 N N . ILE A 1 323 ? -2.452 -21.395 -7.428 1.00 96.56 323 ILE A N 1
ATOM 2560 C CA . ILE A 1 323 ? -3.226 -20.582 -8.381 1.00 96.56 323 ILE A CA 1
ATOM 2561 C C . ILE A 1 323 ? -2.686 -20.711 -9.809 1.00 96.56 323 ILE A C 1
ATOM 2563 O O . ILE A 1 323 ? -3.474 -20.819 -10.745 1.00 96.56 323 ILE A O 1
ATOM 2567 N N . ILE A 1 324 ? -1.363 -20.708 -9.988 1.00 95.56 324 ILE A N 1
ATOM 2568 C CA . ILE A 1 324 ? -0.737 -20.869 -11.306 1.00 95.56 324 ILE A CA 1
ATOM 2569 C C . ILE A 1 324 ? -1.131 -22.210 -11.933 1.00 95.56 324 ILE A C 1
ATOM 2571 O O . ILE A 1 324 ? -1.533 -22.236 -13.095 1.00 95.56 324 ILE A O 1
ATOM 2575 N N . GLN A 1 325 ? -1.085 -23.293 -11.153 1.00 95.38 325 GLN A N 1
ATOM 2576 C CA . GLN A 1 325 ? -1.525 -24.618 -11.591 1.00 95.38 325 GLN A CA 1
ATOM 2577 C C . GLN A 1 325 ? -3.025 -24.647 -11.901 1.00 95.38 325 GLN A C 1
ATOM 2579 O O . GLN A 1 325 ? -3.418 -25.127 -12.956 1.00 95.38 325 GLN A O 1
ATOM 2584 N N . GLU A 1 326 ? -3.868 -24.091 -11.026 1.00 96.06 326 GLU A N 1
ATOM 2585 C CA . GLU A 1 326 ? -5.326 -24.056 -11.218 1.00 96.06 326 GLU A CA 1
ATOM 2586 C C . GLU A 1 326 ? -5.734 -23.284 -12.485 1.00 96.06 326 GLU A C 1
ATOM 2588 O O . GLU A 1 326 ? -6.687 -23.654 -13.169 1.00 96.06 326 GLU A O 1
ATOM 2593 N N . LYS A 1 327 ? -5.033 -22.187 -12.794 1.00 93.94 327 LYS A N 1
ATOM 2594 C CA . LYS A 1 327 ? -5.333 -21.309 -13.935 1.00 93.94 327 LYS A CA 1
ATOM 2595 C C . LYS A 1 327 ? -4.546 -21.646 -15.201 1.00 93.94 327 LYS A C 1
ATOM 2597 O O . LYS A 1 327 ? -4.727 -20.954 -16.200 1.00 93.94 327 LYS A O 1
ATOM 2602 N N . ASN A 1 328 ? -3.712 -22.688 -15.177 1.00 93.62 328 ASN A N 1
ATOM 2603 C CA . ASN A 1 328 ? -2.815 -23.067 -16.272 1.00 93.62 328 ASN A CA 1
ATOM 2604 C C . ASN A 1 328 ? -1.947 -21.897 -16.775 1.00 93.62 328 ASN A C 1
ATOM 2606 O O . ASN A 1 328 ? -1.767 -21.723 -17.981 1.00 93.62 328 ASN A O 1
ATOM 2610 N N . TYR A 1 329 ? -1.418 -21.071 -15.866 1.00 93.56 329 TYR A N 1
ATOM 2611 C CA . TYR A 1 329 ? -0.437 -20.056 -16.256 1.00 93.56 329 TYR A CA 1
ATOM 2612 C C . TYR A 1 329 ? 0.937 -20.695 -16.485 1.00 93.56 329 TYR A C 1
ATOM 2614 O O . TYR A 1 329 ? 1.341 -21.621 -15.780 1.00 93.56 329 TYR A O 1
ATOM 2622 N N . THR A 1 330 ? 1.687 -20.171 -17.452 1.00 94.25 330 THR A N 1
ATOM 2623 C CA . THR A 1 330 ? 3.047 -20.636 -17.737 1.00 94.25 330 THR A CA 1
ATOM 2624 C C . THR A 1 330 ? 4.014 -20.154 -16.658 1.00 94.25 330 THR A C 1
ATOM 2626 O O . THR A 1 330 ? 4.169 -18.953 -16.440 1.00 94.25 330 THR A O 1
ATOM 2629 N N . VAL A 1 331 ? 4.706 -21.087 -16.003 1.00 94.44 331 VAL A N 1
ATOM 2630 C CA . VAL A 1 331 ? 5.820 -20.770 -15.099 1.00 94.44 331 VAL A CA 1
ATOM 2631 C C . VAL A 1 331 ? 7.090 -20.613 -15.929 1.00 94.44 331 VAL A C 1
ATOM 2633 O O . VAL A 1 331 ? 7.604 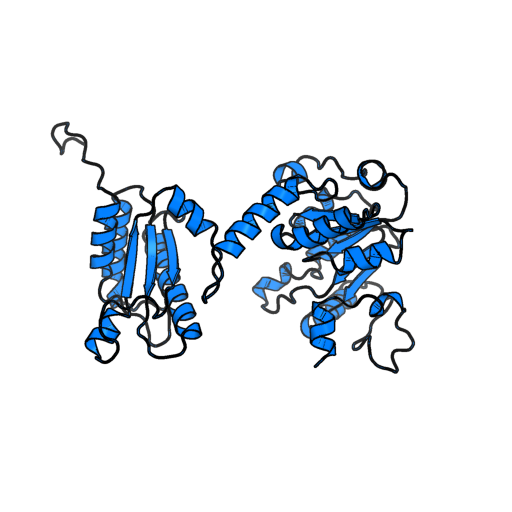-21.597 -16.452 1.00 94.44 331 VAL A O 1
ATOM 2636 N N . LEU A 1 332 ? 7.606 -19.388 -16.037 1.00 92.69 332 LEU A N 1
ATOM 2637 C CA . LEU A 1 332 ? 8.876 -19.123 -16.729 1.00 92.69 332 LEU A CA 1
ATOM 2638 C C . LEU A 1 332 ? 10.090 -19.475 -15.861 1.00 92.69 332 LEU A C 1
ATOM 2640 O O . LEU A 1 332 ? 11.071 -20.030 -16.343 1.00 92.69 332 LEU A O 1
ATOM 2644 N N . LEU A 1 333 ? 10.015 -19.159 -14.567 1.00 91.38 333 LEU A N 1
ATOM 2645 C CA . LEU A 1 333 ? 11.062 -19.429 -13.592 1.00 91.38 333 LEU A CA 1
ATOM 2646 C C . LEU A 1 333 ? 10.436 -19.616 -12.214 1.00 91.38 333 LEU A C 1
ATOM 2648 O O . LEU A 1 333 ? 9.527 -18.882 -11.824 1.00 91.38 333 LEU A O 1
ATOM 2652 N N . THR A 1 334 ? 10.954 -20.571 -11.446 1.00 91.38 334 THR A N 1
ATOM 2653 C CA . THR A 1 334 ? 10.586 -20.717 -10.043 1.00 91.38 334 THR A CA 1
ATOM 2654 C C . THR A 1 334 ? 11.750 -21.241 -9.217 1.00 91.38 334 THR A C 1
ATOM 2656 O O . THR A 1 334 ? 12.558 -22.031 -9.699 1.00 91.38 334 THR A O 1
ATOM 2659 N N . SER A 1 335 ? 11.856 -20.775 -7.976 1.00 89.81 335 SER A N 1
ATOM 2660 C CA . SER A 1 335 ? 12.866 -21.238 -7.032 1.00 89.81 335 SER A CA 1
ATOM 2661 C C . SER A 1 335 ? 12.409 -20.989 -5.606 1.00 89.81 335 SER A C 1
ATOM 2663 O O . SER A 1 335 ? 11.910 -19.913 -5.278 1.00 89.81 335 SER A O 1
ATOM 2665 N N . HIS A 1 336 ? 12.634 -21.989 -4.757 1.00 87.25 336 HIS A N 1
ATOM 2666 C CA . HIS A 1 336 ? 12.427 -21.890 -3.315 1.00 87.25 336 HIS A CA 1
ATOM 2667 C C . HIS A 1 336 ? 13.546 -21.109 -2.615 1.00 87.25 336 HIS A C 1
ATOM 2669 O O . HIS A 1 336 ? 13.361 -20.647 -1.494 1.00 87.25 336 HIS A O 1
ATOM 2675 N N . ASN A 1 337 ? 14.710 -20.966 -3.255 1.00 86.06 337 ASN A N 1
ATOM 2676 C CA . ASN A 1 337 ? 15.833 -20.218 -2.710 1.00 86.06 337 ASN A CA 1
ATOM 2677 C C . ASN A 1 337 ? 16.656 -19.591 -3.842 1.00 86.06 337 ASN A C 1
ATOM 2679 O O . ASN A 1 337 ? 17.513 -20.233 -4.448 1.00 86.06 337 ASN A O 1
ATOM 2683 N N . ILE A 1 338 ? 16.396 -18.313 -4.110 1.00 83.44 338 ILE A N 1
ATOM 2684 C CA . ILE A 1 338 ? 17.085 -17.546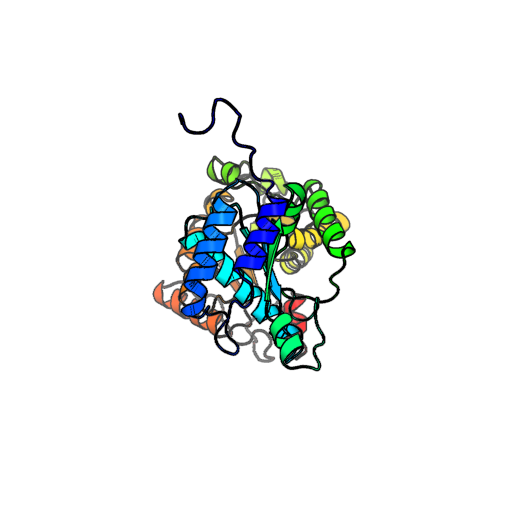 -5.157 1.00 83.44 338 ILE A CA 1
ATOM 2685 C C . ILE A 1 338 ? 18.545 -17.209 -4.811 1.00 83.44 338 ILE A C 1
ATOM 2687 O O . ILE A 1 338 ? 19.278 -16.776 -5.688 1.00 83.44 338 ILE A O 1
ATOM 2691 N N . TYR A 1 339 ? 18.972 -17.410 -3.559 1.00 82.06 339 TYR A N 1
ATOM 2692 C CA . TYR A 1 339 ? 20.337 -17.139 -3.088 1.00 82.06 339 TYR A CA 1
ATOM 2693 C C . TYR A 1 339 ? 21.160 -18.399 -2.839 1.00 82.06 339 TYR A C 1
ATOM 2695 O O . TYR A 1 339 ? 22.295 -18.303 -2.371 1.00 82.06 339 TYR A O 1
ATOM 2703 N N . HIS A 1 340 ? 20.605 -19.583 -3.108 1.00 80.06 340 HIS A N 1
ATOM 2704 C CA . HIS A 1 340 ? 21.359 -20.813 -2.934 1.00 80.06 340 HIS A CA 1
ATOM 2705 C C . HIS A 1 340 ? 22.566 -20.814 -3.892 1.00 80.06 340 HIS A C 1
ATOM 2707 O O . HIS A 1 340 ? 22.375 -20.513 -5.070 1.00 80.06 340 HIS A O 1
ATOM 2713 N N . PRO A 1 341 ? 23.781 -21.186 -3.445 1.00 70.00 341 PRO A N 1
ATOM 2714 C CA . PRO A 1 341 ? 24.970 -21.214 -4.306 1.00 70.00 341 PRO A CA 1
ATOM 2715 C C . PRO A 1 341 ? 24.793 -22.051 -5.584 1.00 70.00 341 PRO A C 1
ATOM 2717 O O . PRO A 1 341 ? 25.367 -21.742 -6.623 1.00 70.00 341 PRO A O 1
ATOM 2720 N N . ASP A 1 342 ? 23.945 -23.080 -5.520 1.00 69.31 342 ASP A N 1
ATOM 2721 C CA . ASP A 1 342 ? 23.631 -23.958 -6.654 1.00 69.31 342 ASP A CA 1
ATOM 2722 C C . ASP A 1 342 ? 22.449 -23.490 -7.521 1.00 69.31 342 ASP A C 1
ATOM 2724 O O . ASP A 1 342 ? 22.064 -24.188 -8.461 1.00 69.31 342 ASP A O 1
ATOM 2728 N N . ALA A 1 343 ? 21.860 -22.322 -7.248 1.00 72.75 343 ALA A N 1
ATOM 2729 C CA . ALA A 1 343 ? 20.756 -21.761 -8.026 1.00 72.75 343 ALA A CA 1
ATOM 2730 C C . ALA A 1 343 ? 21.251 -21.168 -9.366 1.00 72.75 343 ALA A C 1
ATOM 2732 O O . ALA A 1 343 ? 21.075 -19.989 -9.655 1.00 72.75 343 ALA A O 1
ATOM 2733 N N . LYS A 1 344 ? 21.874 -22.006 -10.207 1.00 66.00 344 LYS A N 1
ATOM 2734 C CA . LYS A 1 344 ? 22.576 -21.620 -11.449 1.00 66.00 344 LYS A CA 1
ATOM 2735 C C . LYS A 1 344 ? 21.677 -21.027 -12.541 1.00 66.00 344 LYS A C 1
ATOM 2737 O O . LYS A 1 344 ? 22.186 -20.423 -13.475 1.00 66.00 344 LYS A O 1
ATOM 2742 N N . ASN A 1 345 ? 20.359 -21.184 -12.419 1.00 77.31 345 ASN A N 1
ATOM 2743 C CA . ASN A 1 345 ? 19.374 -20.729 -13.406 1.00 77.31 345 ASN A CA 1
ATOM 2744 C C . ASN A 1 345 ? 18.617 -19.467 -12.965 1.00 77.31 345 ASN A C 1
ATOM 2746 O O . ASN A 1 345 ? 17.593 -19.140 -13.560 1.00 77.31 345 ASN A O 1
ATOM 2750 N N . ILE A 1 346 ? 19.062 -18.791 -11.901 1.00 82.00 346 ILE A N 1
ATOM 2751 C CA . ILE A 1 346 ? 18.453 -17.538 -11.452 1.00 82.00 346 ILE A CA 1
ATOM 2752 C C . ILE A 1 346 ? 19.117 -16.382 -12.199 1.00 82.00 346 ILE A C 1
ATOM 2754 O O . ILE A 1 346 ? 20.315 -16.168 -12.017 1.00 82.00 346 ILE A O 1
ATOM 2758 N N . PRO A 1 347 ? 18.371 -15.632 -13.029 1.00 80.69 347 PRO A N 1
ATOM 2759 C CA . PRO A 1 347 ? 18.917 -14.471 -13.708 1.00 80.69 347 PRO A CA 1
ATOM 2760 C C . PRO A 1 347 ? 19.443 -13.431 -12.718 1.00 80.69 347 PRO A C 1
ATOM 2762 O O . PRO A 1 347 ? 18.864 -13.228 -11.647 1.00 80.69 347 PRO A O 1
ATOM 2765 N N . GLU A 1 348 ? 20.509 -12.736 -13.109 1.00 79.19 348 GLU A N 1
ATOM 2766 C CA . GLU A 1 348 ? 21.215 -11.772 -12.259 1.00 79.19 348 GLU A CA 1
ATOM 2767 C C . GLU A 1 348 ? 20.256 -10.700 -11.699 1.00 79.19 348 GLU A C 1
ATOM 2769 O O . GLU A 1 348 ? 20.167 -10.519 -10.479 1.00 79.19 348 GLU A O 1
ATOM 2774 N N . TYR A 1 349 ? 19.383 -10.154 -12.557 1.00 77.12 349 TYR A N 1
ATOM 2775 C CA . TYR A 1 349 ? 18.377 -9.140 -12.209 1.00 77.12 349 TYR A CA 1
ATOM 2776 C C . TYR A 1 349 ? 17.422 -9.538 -11.060 1.00 77.12 349 TYR A C 1
ATOM 2778 O O . TYR A 1 349 ? 16.850 -8.674 -10.392 1.00 77.12 349 TYR A O 1
ATOM 2786 N N . VAL A 1 350 ? 17.250 -10.837 -10.772 1.00 80.31 350 VAL A N 1
ATOM 2787 C CA . VAL A 1 350 ? 16.404 -11.331 -9.665 1.00 80.31 350 VAL A CA 1
ATOM 2788 C C . VAL A 1 350 ? 17.067 -11.120 -8.294 1.00 80.31 350 VAL A C 1
ATOM 2790 O O . VAL A 1 350 ? 16.388 -10.871 -7.287 1.00 80.31 350 VAL A O 1
ATOM 2793 N N . THR A 1 351 ? 18.396 -11.227 -8.242 1.00 80.69 351 THR A N 1
ATOM 2794 C CA . THR A 1 351 ? 19.197 -11.210 -7.000 1.00 80.69 351 THR A CA 1
ATOM 2795 C C . THR A 1 351 ? 20.016 -9.935 -6.822 1.00 80.69 351 THR A C 1
ATOM 2797 O O . THR A 1 351 ? 20.447 -9.622 -5.710 1.00 80.69 351 THR A O 1
ATOM 2800 N N . GLU A 1 352 ? 20.184 -9.177 -7.901 1.00 79.38 352 GLU A N 1
ATOM 2801 C CA . GLU A 1 352 ? 20.956 -7.945 -7.962 1.00 79.38 352 GLU A CA 1
ATOM 2802 C C . GLU A 1 352 ? 20.414 -6.817 -7.091 1.00 79.38 352 GLU A C 1
ATOM 2804 O O . GLU A 1 352 ? 21.190 -6.058 -6.506 1.00 79.38 352 GLU A O 1
ATOM 2809 N N . ILE A 1 353 ? 19.090 -6.674 -7.027 1.00 78.44 353 ILE A N 1
ATOM 2810 C CA . ILE A 1 353 ? 18.450 -5.658 -6.197 1.00 78.44 353 ILE A CA 1
ATOM 2811 C C . ILE A 1 353 ? 17.990 -6.296 -4.893 1.00 78.44 353 ILE A C 1
ATOM 2813 O O . ILE A 1 353 ? 17.003 -7.040 -4.841 1.00 78.44 353 ILE A O 1
ATOM 2817 N N . LYS A 1 354 ? 18.709 -5.948 -3.823 1.00 76.56 354 LYS A N 1
ATOM 2818 C CA . LYS A 1 354 ? 18.379 -6.315 -2.447 1.00 76.56 354 LYS A CA 1
ATOM 2819 C C . LYS A 1 354 ? 17.762 -5.129 -1.732 1.00 76.56 354 LYS A C 1
ATOM 2821 O O . LYS A 1 354 ? 18.432 -4.137 -1.448 1.00 76.56 354 LYS A O 1
ATOM 2826 N N . THR A 1 355 ? 16.478 -5.238 -1.413 1.00 70.12 355 THR A N 1
ATOM 2827 C CA . THR A 1 355 ? 15.784 -4.194 -0.643 1.00 70.12 355 THR A CA 1
ATOM 2828 C C . THR A 1 355 ? 16.325 -4.113 0.790 1.00 70.12 355 THR A C 1
ATOM 2830 O O . THR A 1 355 ? 16.929 -5.062 1.299 1.00 70.12 355 THR A O 1
ATOM 2833 N N . PHE A 1 356 ? 16.071 -3.010 1.506 1.00 68.62 356 PHE A N 1
ATOM 2834 C CA . PHE A 1 356 ? 16.415 -2.923 2.932 1.00 68.62 356 PHE A CA 1
ATOM 2835 C C . PHE A 1 356 ? 15.779 -4.057 3.749 1.00 68.62 356 PHE A C 1
ATOM 2837 O O . PHE A 1 356 ? 16.378 -4.558 4.702 1.00 68.62 356 PHE A O 1
ATOM 2844 N N . TYR A 1 357 ? 14.552 -4.448 3.387 1.00 64.50 357 TYR A N 1
ATOM 2845 C CA . TYR A 1 357 ? 13.858 -5.559 4.028 1.00 64.50 357 TYR A CA 1
ATOM 2846 C C . TYR A 1 357 ? 14.645 -6.851 3.828 1.00 64.50 357 TYR A C 1
ATOM 2848 O O . TYR A 1 357 ? 15.033 -7.480 4.802 1.00 64.50 357 TYR A O 1
ATOM 2856 N N . GLU A 1 358 ? 14.971 -7.178 2.585 1.00 70.38 358 GLU A N 1
ATOM 2857 C CA . GLU A 1 358 ? 15.694 -8.386 2.209 1.00 70.38 358 GLU A CA 1
ATOM 2858 C C . GLU A 1 358 ? 17.078 -8.502 2.855 1.00 70.38 358 GLU A C 1
ATOM 2860 O O . GLU A 1 358 ? 17.395 -9.539 3.432 1.00 70.38 358 GLU A O 1
ATOM 2865 N N . ASN A 1 359 ? 17.860 -7.419 2.876 1.00 74.69 359 ASN A N 1
ATOM 2866 C CA . ASN A 1 359 ? 19.163 -7.408 3.548 1.00 74.69 359 ASN A CA 1
ATOM 2867 C C . ASN A 1 359 ? 19.062 -7.750 5.044 1.00 74.69 359 ASN A C 1
ATOM 2869 O O . ASN A 1 359 ? 19.953 -8.389 5.594 1.00 74.69 359 ASN A O 1
ATOM 2873 N N . LYS A 1 360 ? 17.959 -7.372 5.705 1.00 65.19 360 LYS A N 1
ATOM 2874 C CA . LYS A 1 360 ? 17.713 -7.694 7.118 1.00 65.19 360 LYS A CA 1
ATOM 2875 C C . LYS A 1 360 ? 17.377 -9.173 7.354 1.00 65.19 360 LYS A C 1
ATOM 2877 O O . LYS A 1 360 ? 17.548 -9.654 8.475 1.00 65.19 360 LYS A O 1
ATOM 2882 N N . PHE A 1 361 ? 16.843 -9.866 6.349 1.00 63.19 361 PHE A N 1
ATOM 2883 C CA . PHE A 1 361 ? 16.572 -11.304 6.428 1.00 63.19 361 PHE A CA 1
ATOM 2884 C C . PHE A 1 361 ? 17.789 -12.129 6.028 1.00 63.19 361 PHE A C 1
ATOM 2886 O O . PHE A 1 361 ? 18.060 -13.110 6.700 1.00 63.19 361 PHE A O 1
ATOM 2893 N N . LEU A 1 362 ? 18.552 -11.697 5.020 1.00 63.94 362 LEU A N 1
ATOM 2894 C CA . LEU A 1 362 ? 19.777 -12.379 4.583 1.00 63.94 362 LEU A CA 1
ATOM 2895 C C . LEU A 1 362 ? 20.915 -12.329 5.611 1.00 63.94 362 LEU A C 1
ATOM 2897 O O . LEU A 1 362 ? 21.838 -13.130 5.538 1.00 63.94 362 LEU A O 1
ATOM 2901 N N . SER A 1 363 ? 20.882 -11.378 6.548 1.00 56.81 363 SER A N 1
ATOM 2902 C CA . SER A 1 363 ? 21.871 -11.266 7.625 1.00 56.81 363 SER A CA 1
ATOM 2903 C C . SER A 1 363 ? 21.576 -12.159 8.839 1.00 56.81 363 SER A C 1
ATOM 2905 O O . SER A 1 363 ? 22.240 -12.013 9.865 1.00 56.81 363 SER A O 1
ATOM 2907 N N . LYS A 1 364 ? 20.514 -12.965 8.790 1.00 45.88 364 LYS A N 1
ATOM 2908 C CA . LYS A 1 364 ? 20.127 -13.925 9.828 1.00 45.88 364 LYS A CA 1
ATOM 2909 C C . LYS A 1 364 ? 20.298 -15.330 9.293 1.00 45.88 364 LYS A C 1
ATOM 2911 O O . LYS A 1 364 ? 20.610 -16.196 10.135 1.00 45.88 364 LYS A O 1
#

Foldseek 3Di:
DPPPPPPPPPQPDLQVLQVVLQVLQQLQDDDVLALHTDPVCLSSLLRSLVSNVSHDFAKEKEFFAAPPDDLQSQQVRRQSNQVSSLVSSVVSPDDNLRYDYGYPRNVDQPADSVDPVSRSRRRGIGMGTDDPVRSVVRVPDDDDDDDCPDPPVVVVLVVLVVVLVVQPQEAEDDPCCLVVAPPCAVPCCPPQLVHDAAEEEEEQCQLCLLQVVCCVVCVSAAYEYEHQRSSRPSNVSVCCVVVVRRRYHYYNDDLLSVCSNYAFQRHQEYEYAADDLLQDPVRLVVLCLRPSNVVSVNRRHHPNHYYHYDHPDPNSLVVSVVVCVVVVPDDPDDDPDLPPPPNVPRDCSVVVRQDPVRVVVVVD